Protein AF-A0A835Y771-F1 (afdb_monomer_lite)

Secondary structure (DSSP, 8-state):
-PPP-TTHHHHHHHHHHHHHHHHHHHHHHHHHHHHHHHHHHHHHHTTSSS-HHHHHHH-TTS-HHHHHHHHHHHHHHHHHHIIIIIIIIIIS--S-HHHH-TTHHHHHHHHHHHHHHHHHHHHHHHHTHHHHHHHHHHHHHHHHHHTTSTTTSTTS-----PPPPPPHHHHHHHHHHHHHHTSSSSSS--------

Structure (mmCIF, N/CA/C/O backbone):
data_AF-A0A835Y771-F1
#
_entry.id   AF-A0A835Y771-F1
#
loop_
_atom_site.group_PDB
_atom_site.id
_atom_site.type_symbol
_atom_site.label_atom_id
_atom_site.label_alt_id
_atom_site.label_comp_id
_atom_site.label_asym_id
_atom_site.label_entity_id
_atom_site.label_seq_id
_atom_site.pdbx_PDB_ins_code
_atom_site.Cartn_x
_atom_site.Cartn_y
_atom_site.Cartn_z
_atom_site.occupancy
_atom_site.B_iso_or_equiv
_atom_site.auth_seq_id
_atom_site.auth_comp_id
_atom_site.auth_asym_id
_atom_site.auth_atom_id
_atom_site.pdbx_PDB_model_num
ATOM 1 N N . MET A 1 1 ? 31.777 -42.497 -33.469 1.00 59.44 1 MET A N 1
ATOM 2 C CA . MET A 1 1 ? 31.012 -42.255 -32.228 1.00 59.44 1 MET A CA 1
ATOM 3 C C . MET A 1 1 ? 30.450 -40.846 -32.326 1.00 59.44 1 MET A C 1
ATOM 5 O O . MET A 1 1 ? 31.199 -39.896 -32.156 1.00 59.44 1 MET A O 1
ATOM 9 N N . ALA A 1 2 ? 29.207 -40.704 -32.790 1.00 55.25 2 ALA A N 1
ATOM 10 C CA . ALA A 1 2 ? 28.609 -39.390 -33.031 1.00 55.25 2 ALA A CA 1
ATOM 11 C C . ALA A 1 2 ? 28.116 -38.788 -31.699 1.00 55.25 2 ALA A C 1
ATOM 13 O O . ALA A 1 2 ? 27.540 -39.527 -30.899 1.00 55.25 2 ALA A O 1
ATOM 14 N N . PRO A 1 3 ? 28.359 -37.494 -31.426 1.00 64.25 3 PRO A N 1
ATOM 15 C CA . PRO A 1 3 ? 27.918 -36.855 -30.192 1.00 64.25 3 PRO A CA 1
ATOM 16 C C . PRO A 1 3 ? 26.394 -36.669 -30.192 1.00 64.25 3 PRO A C 1
ATOM 18 O O . PRO A 1 3 ? 25.826 -36.139 -31.144 1.00 64.25 3 PRO A O 1
ATOM 21 N N . GLU A 1 4 ? 25.738 -37.100 -29.114 1.00 62.22 4 GLU A N 1
ATOM 22 C CA . GLU A 1 4 ? 24.293 -36.940 -28.926 1.00 62.22 4 GLU A CA 1
ATOM 23 C C . GLU A 1 4 ? 23.849 -35.461 -28.886 1.00 62.22 4 GLU A C 1
ATOM 25 O O . GLU A 1 4 ? 24.539 -34.610 -28.305 1.00 62.22 4 GLU A O 1
ATOM 30 N N . PRO A 1 5 ? 22.664 -35.136 -29.439 1.00 59.22 5 PRO A N 1
ATOM 31 C CA . PRO A 1 5 ? 22.146 -33.774 -29.484 1.00 59.22 5 PRO A CA 1
ATOM 32 C C . PRO A 1 5 ? 21.626 -33.324 -28.105 1.00 59.22 5 PRO A C 1
ATOM 34 O O . PRO A 1 5 ? 20.540 -33.685 -27.671 1.00 59.22 5 PRO A O 1
ATOM 37 N N . ARG A 1 6 ? 22.373 -32.453 -27.412 1.00 62.12 6 ARG A N 1
ATOM 38 C CA . ARG A 1 6 ? 22.031 -31.902 -26.074 1.00 62.12 6 ARG A CA 1
ATOM 39 C C . ARG A 1 6 ? 20.938 -30.810 -26.072 1.00 62.12 6 ARG A C 1
ATOM 41 O O . ARG A 1 6 ? 20.891 -29.985 -25.152 1.00 62.12 6 ARG A O 1
ATOM 48 N N . VAL A 1 7 ? 20.093 -30.746 -27.101 1.00 61.94 7 VAL A N 1
ATOM 49 C CA . VAL A 1 7 ? 19.209 -29.589 -27.357 1.00 61.94 7 VAL A CA 1
ATOM 50 C C . VAL A 1 7 ? 17.964 -29.579 -26.450 1.00 61.94 7 VAL A C 1
ATOM 52 O O . VAL A 1 7 ? 17.591 -28.508 -25.966 1.00 61.94 7 VAL A O 1
ATOM 55 N N . ASP A 1 8 ? 17.417 -30.739 -26.071 1.00 65.12 8 ASP A N 1
ATOM 56 C CA . ASP A 1 8 ? 16.160 -30.827 -25.298 1.00 65.12 8 ASP A CA 1
ATOM 57 C C . ASP A 1 8 ? 16.233 -30.217 -23.886 1.00 65.12 8 ASP A C 1
ATOM 59 O O . ASP A 1 8 ? 15.308 -29.554 -23.407 1.00 65.12 8 ASP A O 1
ATOM 63 N N . THR A 1 9 ? 17.378 -30.335 -23.212 1.00 74.44 9 THR A N 1
ATOM 64 C CA . THR A 1 9 ? 17.505 -29.911 -21.807 1.00 74.44 9 THR A CA 1
ATOM 65 C C . THR A 1 9 ? 17.343 -28.401 -21.575 1.00 74.44 9 THR A C 1
ATOM 67 O O . THR A 1 9 ? 17.027 -27.976 -20.459 1.00 74.44 9 THR A O 1
ATOM 70 N N . ARG A 1 10 ? 17.605 -27.549 -22.579 1.00 75.19 10 ARG A N 1
ATOM 71 C CA . ARG A 1 10 ? 17.529 -26.079 -22.426 1.00 75.19 10 ARG A CA 1
ATOM 72 C C . ARG A 1 10 ? 16.102 -25.560 -22.576 1.00 75.19 10 ARG A C 1
ATOM 74 O O . ARG A 1 10 ? 15.716 -24.639 -21.847 1.00 75.19 10 ARG A O 1
ATOM 81 N N . GLU A 1 11 ? 15.331 -26.141 -23.487 1.00 79.06 11 GLU A N 1
ATOM 82 C CA . GLU A 1 11 ? 13.942 -25.751 -23.730 1.00 79.06 11 GLU A CA 1
ATOM 83 C C . GLU A 1 11 ? 13.038 -26.194 -22.588 1.00 79.06 11 GLU A C 1
ATOM 85 O O . GLU A 1 11 ? 12.288 -25.377 -22.050 1.00 79.06 11 GLU A O 1
ATOM 90 N N . GLU A 1 12 ? 13.222 -27.422 -22.101 1.00 79.62 12 GLU A N 1
ATOM 91 C CA . GLU A 1 12 ? 12.472 -27.948 -20.963 1.00 79.62 12 GLU A CA 1
ATOM 92 C C . GLU A 1 12 ? 12.728 -27.118 -19.689 1.00 79.62 12 GLU A C 1
ATOM 94 O O . GLU A 1 12 ? 11.802 -26.751 -18.959 1.00 79.62 12 GLU A O 1
ATOM 99 N N . ARG A 1 13 ? 13.984 -26.700 -19.449 1.00 78.12 13 ARG A N 1
ATOM 100 C CA . ARG A 1 13 ? 14.333 -25.772 -18.356 1.00 78.12 13 ARG A CA 1
ATOM 101 C C . ARG A 1 13 ? 13.704 -24.393 -18.547 1.00 78.12 13 ARG A C 1
ATOM 103 O O . ARG A 1 13 ? 13.249 -23.795 -17.572 1.00 78.12 13 ARG A O 1
ATOM 110 N N . ARG A 1 14 ? 13.656 -23.861 -19.774 1.00 78.00 14 ARG A N 1
ATOM 111 C CA . ARG A 1 14 ? 12.970 -22.590 -20.069 1.00 78.00 14 ARG A CA 1
ATOM 112 C C . ARG A 1 14 ? 11.467 -22.701 -19.825 1.00 78.00 14 ARG A C 1
ATOM 114 O O . ARG A 1 14 ? 10.898 -21.784 -19.238 1.00 78.00 14 ARG A O 1
ATOM 121 N N . GLN A 1 15 ? 10.839 -23.803 -20.221 1.00 82.00 15 GLN A N 1
ATOM 122 C CA . GLN A 1 15 ? 9.412 -24.036 -20.030 1.00 82.00 15 GLN A CA 1
ATOM 123 C C . GLN A 1 15 ? 9.067 -24.202 -18.546 1.00 82.00 15 GLN A C 1
ATOM 125 O O . GLN A 1 15 ? 8.170 -23.515 -18.060 1.00 82.00 15 GLN A O 1
ATOM 130 N N . LYS A 1 16 ? 9.852 -24.981 -17.787 1.00 78.94 16 LYS A N 1
ATOM 131 C CA . LYS A 1 16 ? 9.722 -25.095 -16.322 1.00 78.94 16 LYS A CA 1
ATOM 132 C C . LYS A 1 16 ? 9.905 -23.747 -15.621 1.00 78.94 16 LYS A C 1
ATOM 134 O O . LYS A 1 16 ? 9.117 -23.406 -14.745 1.00 78.94 16 LYS A O 1
ATOM 139 N N . ARG A 1 17 ? 10.877 -22.925 -16.041 1.00 77.00 17 ARG A N 1
ATOM 140 C CA . ARG A 1 17 ? 11.070 -21.564 -15.500 1.00 77.00 17 ARG A CA 1
ATOM 141 C C . ARG A 1 17 ? 9.906 -20.630 -15.827 1.00 77.00 17 ARG A C 1
ATOM 143 O O . ARG A 1 17 ? 9.502 -19.862 -14.962 1.00 77.00 17 ARG A O 1
ATOM 150 N N . LYS A 1 18 ? 9.352 -20.696 -17.042 1.00 79.44 18 LYS A N 1
ATOM 151 C CA . LYS A 1 18 ? 8.163 -19.919 -17.432 1.00 79.44 18 LYS A CA 1
ATOM 152 C C . LYS A 1 18 ? 6.927 -20.354 -16.643 1.00 79.44 18 LYS A C 1
ATOM 154 O O . LYS A 1 18 ? 6.200 -19.492 -16.163 1.00 79.44 18 LYS A O 1
ATOM 159 N N . ALA A 1 19 ? 6.717 -21.658 -16.462 1.00 79.31 19 ALA A N 1
ATOM 160 C CA . ALA A 1 19 ? 5.621 -22.199 -15.661 1.00 79.31 19 ALA A CA 1
ATOM 161 C C . ALA A 1 19 ? 5.751 -21.806 -14.180 1.00 79.31 19 ALA A C 1
ATOM 163 O O . ALA A 1 19 ? 4.787 -21.322 -13.592 1.00 79.31 19 ALA A O 1
ATOM 164 N N . ALA A 1 20 ? 6.955 -21.905 -13.607 1.00 77.12 20 ALA A N 1
ATOM 165 C CA . ALA A 1 20 ? 7.239 -21.451 -12.248 1.00 77.12 20 ALA A CA 1
ATOM 166 C C . ALA A 1 20 ? 7.026 -19.935 -12.092 1.00 77.12 20 ALA A C 1
ATOM 168 O O . ALA A 1 20 ? 6.388 -19.502 -11.138 1.00 77.12 20 ALA A O 1
ATOM 169 N N . ALA A 1 21 ? 7.485 -19.127 -13.054 1.00 77.12 21 ALA A N 1
ATOM 170 C CA . ALA A 1 21 ? 7.273 -17.678 -13.052 1.00 77.12 21 ALA A CA 1
ATOM 171 C C . ALA A 1 21 ? 5.793 -17.293 -13.232 1.00 77.12 21 ALA A C 1
ATOM 173 O O . ALA A 1 21 ? 5.328 -16.309 -12.662 1.00 77.12 21 ALA A O 1
ATOM 174 N N . ALA A 1 22 ? 5.032 -18.055 -14.019 1.00 77.62 22 ALA A N 1
ATOM 175 C CA . ALA A 1 22 ? 3.595 -17.849 -14.164 1.00 77.62 22 ALA A CA 1
ATOM 176 C C . ALA A 1 22 ? 2.844 -18.218 -12.877 1.00 77.62 22 ALA A C 1
ATOM 178 O O . ALA A 1 22 ? 1.919 -17.509 -12.486 1.00 77.62 22 ALA A O 1
ATOM 179 N N . TRP A 1 23 ? 3.256 -19.295 -12.203 1.00 75.62 23 TRP A N 1
ATOM 180 C CA . TRP A 1 23 ? 2.687 -19.712 -10.923 1.00 75.62 23 TRP A CA 1
ATOM 181 C C . TRP A 1 23 ? 2.931 -18.675 -9.824 1.00 75.62 23 TRP A C 1
ATOM 183 O O . TRP A 1 23 ? 1.989 -18.277 -9.140 1.00 75.62 23 TRP A O 1
ATOM 193 N N . THR A 1 24 ? 4.161 -18.170 -9.693 1.00 79.62 24 THR A N 1
ATOM 194 C CA . THR A 1 24 ? 4.478 -17.126 -8.707 1.00 79.62 24 THR A CA 1
ATOM 195 C C . THR A 1 24 ? 3.712 -15.835 -8.974 1.00 79.62 24 THR A C 1
ATOM 197 O O . THR A 1 24 ? 3.200 -15.237 -8.031 1.00 79.62 24 THR A O 1
ATOM 200 N N . ARG A 1 25 ? 3.548 -15.442 -10.247 1.00 74.69 25 ARG A N 1
ATOM 201 C CA . ARG A 1 25 ? 2.709 -14.294 -10.629 1.00 74.69 25 ARG A CA 1
ATOM 202 C C . ARG A 1 25 ? 1.258 -14.478 -10.198 1.00 74.69 25 ARG A C 1
ATOM 204 O O . ARG A 1 25 ? 0.722 -13.601 -9.535 1.00 74.69 25 ARG A O 1
ATOM 211 N N . ARG A 1 26 ? 0.636 -15.620 -10.519 1.00 77.38 26 ARG A N 1
ATOM 212 C CA . ARG A 1 26 ? -0.758 -15.891 -10.122 1.00 77.38 26 ARG A CA 1
ATOM 213 C C . ARG A 1 26 ? -0.924 -15.893 -8.609 1.00 77.38 26 ARG A C 1
ATOM 215 O O . ARG A 1 26 ? -1.874 -15.298 -8.116 1.00 77.38 26 ARG A O 1
ATOM 222 N N . LYS A 1 27 ? 0.004 -16.522 -7.881 1.00 82.88 27 LYS A N 1
ATOM 223 C CA . LYS A 1 27 ? -0.015 -16.532 -6.415 1.00 82.88 27 LYS A CA 1
ATOM 224 C C . LYS A 1 27 ? 0.032 -15.109 -5.854 1.00 82.88 27 LYS A C 1
ATOM 226 O O . LYS A 1 27 ? -0.811 -14.775 -5.035 1.00 82.88 27 LYS A O 1
ATOM 231 N N . ALA A 1 28 ? 0.939 -14.265 -6.348 1.00 76.31 28 ALA A N 1
ATOM 232 C CA . ALA A 1 28 ? 1.041 -12.872 -5.916 1.00 76.31 28 ALA A CA 1
ATOM 233 C C . ALA A 1 28 ? -0.232 -12.061 -6.234 1.00 76.31 28 ALA A C 1
ATOM 235 O O . ALA A 1 28 ? -0.694 -11.272 -5.412 1.00 76.31 28 ALA A O 1
ATOM 236 N N . THR A 1 29 ? -0.848 -12.277 -7.401 1.00 78.19 29 THR A N 1
ATOM 237 C CA . THR A 1 29 ? -2.118 -11.624 -7.753 1.00 78.19 29 THR A CA 1
ATOM 238 C C . THR A 1 29 ? -3.259 -12.071 -6.838 1.00 78.19 29 THR A C 1
ATOM 240 O O . THR A 1 29 ? -4.007 -11.233 -6.351 1.00 78.19 29 THR A O 1
ATOM 243 N N . LEU A 1 30 ? -3.383 -13.370 -6.555 1.00 83.44 30 LEU A N 1
ATOM 244 C CA . LEU A 1 30 ? -4.415 -13.887 -5.650 1.00 83.44 30 LEU A CA 1
ATOM 245 C C . LEU A 1 30 ? -4.213 -13.407 -4.212 1.00 83.44 30 LEU A C 1
ATOM 247 O O . LEU A 1 30 ? -5.173 -13.021 -3.557 1.00 83.44 30 LEU A O 1
ATOM 251 N N . GLU A 1 31 ? -2.970 -13.398 -3.740 1.00 85.38 31 GLU A N 1
ATOM 252 C CA . GLU A 1 31 ? -2.623 -12.905 -2.410 1.00 85.38 31 GLU A CA 1
ATOM 253 C C . GLU A 1 31 ? -2.944 -11.413 -2.274 1.00 85.38 31 GLU A C 1
ATOM 255 O O . GLU A 1 31 ? -3.610 -11.009 -1.325 1.00 85.38 31 GLU A O 1
ATOM 260 N N . SER A 1 32 ? -2.572 -10.597 -3.265 1.00 82.69 32 SER A N 1
ATOM 261 C CA . SER A 1 32 ? -2.916 -9.169 -3.256 1.00 82.69 32 SER A CA 1
ATOM 262 C C . SER A 1 32 ? -4.424 -8.908 -3.348 1.00 82.69 32 SER A C 1
ATOM 264 O O . SER A 1 32 ? -4.915 -8.020 -2.655 1.00 82.69 32 SER A O 1
ATOM 266 N N . LEU A 1 33 ? -5.177 -9.693 -4.134 1.00 84.25 33 LEU A N 1
ATOM 267 C CA . LEU A 1 33 ? -6.647 -9.627 -4.163 1.00 84.25 33 LEU A CA 1
ATOM 268 C C . LEU A 1 33 ? -7.254 -9.978 -2.815 1.00 84.25 33 LEU A C 1
ATOM 270 O O . LEU A 1 33 ? -8.175 -9.303 -2.369 1.00 84.25 33 LEU A O 1
ATOM 274 N N . PHE A 1 34 ? -6.741 -11.027 -2.175 1.00 86.25 34 PHE A N 1
ATOM 275 C CA . PHE A 1 34 ? -7.216 -11.462 -0.873 1.00 86.25 34 PHE A CA 1
ATOM 276 C C . PHE A 1 34 ? -7.036 -10.354 0.169 1.00 86.25 34 PHE A C 1
ATOM 278 O O . PHE A 1 34 ? -7.994 -9.998 0.852 1.00 86.25 34 PHE A O 1
ATOM 285 N N . TRP A 1 35 ? -5.850 -9.743 0.234 1.00 85.81 35 TRP A N 1
ATOM 286 C CA . TRP A 1 35 ? -5.586 -8.635 1.155 1.00 85.81 35 TRP A CA 1
ATOM 287 C C . TRP A 1 35 ? -6.398 -7.380 0.831 1.00 85.81 35 TRP A C 1
ATOM 289 O O . TRP A 1 35 ? -6.911 -6.736 1.745 1.00 85.81 35 TRP A O 1
ATOM 299 N N . ALA A 1 36 ? -6.563 -7.041 -0.449 1.00 81.56 36 ALA A N 1
ATOM 300 C CA . ALA A 1 36 ? -7.384 -5.907 -0.862 1.00 81.56 36 ALA A CA 1
ATOM 301 C C . ALA A 1 36 ? -8.868 -6.120 -0.515 1.00 81.56 36 ALA A C 1
ATOM 303 O O . ALA A 1 36 ? -9.503 -5.230 0.048 1.00 81.56 36 ALA A O 1
ATOM 304 N N . ALA A 1 37 ? -9.412 -7.312 -0.781 1.00 84.31 37 ALA A N 1
ATOM 305 C CA . ALA A 1 37 ? -10.779 -7.669 -0.415 1.00 84.31 37 ALA A CA 1
ATOM 306 C C . ALA A 1 37 ? -10.973 -7.636 1.105 1.00 84.31 37 ALA A C 1
ATOM 308 O O . ALA A 1 37 ? -11.955 -7.075 1.586 1.00 84.31 37 ALA A O 1
ATOM 309 N N . LEU A 1 38 ? -10.013 -8.168 1.867 1.00 84.94 38 LEU A N 1
ATOM 310 C CA . LEU A 1 38 ? -10.062 -8.150 3.325 1.00 84.94 38 LEU A CA 1
ATOM 311 C C . LEU A 1 38 ? -10.041 -6.717 3.874 1.00 84.94 38 LEU A C 1
ATOM 313 O O . LEU A 1 38 ? -10.805 -6.403 4.782 1.00 84.94 38 LEU A O 1
ATOM 317 N N . ALA A 1 39 ? -9.234 -5.828 3.293 1.00 83.81 39 ALA A N 1
ATOM 318 C CA . ALA A 1 39 ? -9.228 -4.415 3.659 1.00 83.81 39 ALA A CA 1
ATOM 319 C C . ALA A 1 39 ? -10.571 -3.731 3.369 1.00 83.81 39 ALA A C 1
ATOM 321 O O . ALA A 1 39 ? -11.071 -3.008 4.227 1.00 83.81 39 ALA A O 1
ATOM 322 N N . ILE A 1 40 ? -11.194 -3.996 2.215 1.00 82.44 40 ILE A N 1
ATOM 323 C CA . ILE A 1 40 ? -12.530 -3.466 1.890 1.00 82.44 40 ILE A CA 1
ATOM 324 C C . ILE A 1 40 ? -13.561 -3.960 2.908 1.00 82.44 40 ILE A C 1
ATOM 326 O O . ILE A 1 40 ? -14.333 -3.164 3.439 1.00 82.44 40 ILE A O 1
ATOM 330 N N . VAL A 1 41 ? -13.541 -5.257 3.228 1.00 83.88 41 VAL A N 1
ATOM 331 C CA . VAL A 1 41 ? -14.434 -5.843 4.233 1.00 83.88 41 VAL A CA 1
ATOM 332 C C . VAL A 1 41 ? -14.213 -5.203 5.600 1.00 83.88 41 VAL A C 1
ATOM 334 O O . VAL A 1 41 ? -15.184 -4.871 6.262 1.00 83.88 41 VAL A O 1
ATOM 337 N N . VAL A 1 42 ? -12.974 -4.959 6.025 1.00 82.62 42 VAL A N 1
ATOM 338 C CA . VAL A 1 42 ? -12.698 -4.283 7.303 1.00 82.62 42 VAL A CA 1
ATOM 339 C C . VAL A 1 42 ? -13.191 -2.833 7.303 1.00 82.62 42 VAL A C 1
ATOM 341 O O . VAL A 1 42 ? -13.733 -2.377 8.307 1.00 82.62 42 VAL A O 1
ATOM 344 N N . VAL A 1 43 ? -13.044 -2.110 6.192 1.00 79.06 43 VAL A N 1
ATOM 345 C CA . VAL A 1 43 ? -13.497 -0.715 6.083 1.00 79.06 43 VAL A CA 1
ATOM 346 C C . VAL A 1 43 ? -15.024 -0.615 6.124 1.00 79.06 43 VAL A C 1
ATOM 348 O O . VAL A 1 43 ? -15.551 0.253 6.817 1.00 79.06 43 VAL A O 1
ATOM 351 N N . VAL A 1 44 ? -15.731 -1.508 5.429 1.00 78.75 44 VAL A N 1
ATOM 352 C CA . VAL A 1 44 ? -17.204 -1.511 5.359 1.00 78.75 44 VAL A CA 1
ATOM 353 C C . VAL A 1 44 ? -17.824 -2.154 6.605 1.00 78.75 44 VAL A C 1
ATOM 355 O O . VAL A 1 44 ? -18.766 -1.649 7.197 1.00 78.75 44 VAL A O 1
ATOM 358 N N . TYR A 1 45 ? -17.273 -3.270 7.070 1.00 74.25 45 TYR A N 1
ATOM 359 C CA . TYR A 1 45 ? -17.867 -4.086 8.132 1.00 74.25 45 TYR A CA 1
ATOM 360 C C . TYR A 1 45 ? -17.288 -3.814 9.530 1.00 74.25 45 TYR A C 1
ATOM 362 O O . TYR A 1 45 ? -17.564 -4.566 10.464 1.00 74.25 45 TYR A O 1
ATOM 370 N N . GLY A 1 46 ? -16.497 -2.745 9.689 1.00 63.94 46 GLY A N 1
ATOM 371 C CA . GLY A 1 46 ? -15.585 -2.495 10.816 1.00 63.94 46 GLY A CA 1
ATOM 372 C C . GLY A 1 46 ? -16.118 -2.737 12.233 1.00 63.94 46 GLY A C 1
ATOM 373 O O . GLY A 1 46 ? -15.349 -3.160 13.094 1.00 63.94 46 GLY A O 1
ATOM 374 N N . ASN A 1 47 ? -17.411 -2.523 12.488 1.00 67.12 47 ASN A N 1
ATOM 375 C CA . ASN A 1 47 ? -18.051 -2.873 13.766 1.00 67.12 47 ASN A CA 1
ATOM 376 C C . ASN A 1 47 ? -19.441 -3.523 13.590 1.00 67.12 47 ASN A C 1
ATOM 378 O O . ASN A 1 47 ? -20.318 -3.392 14.444 1.00 67.12 47 ASN A O 1
ATOM 382 N N . GLY A 1 48 ? -19.700 -4.126 12.422 1.00 63.91 48 GLY A N 1
ATOM 383 C CA . GLY A 1 48 ? -20.969 -4.784 12.067 1.00 63.91 48 GLY A CA 1
ATOM 384 C C . GLY A 1 48 ? -22.206 -3.874 11.956 1.00 63.91 48 GLY A C 1
ATOM 385 O O . GLY A 1 48 ? -23.244 -4.328 11.488 1.00 63.91 48 GLY A O 1
ATOM 386 N N . THR A 1 49 ? -22.116 -2.604 12.368 1.00 63.34 49 THR A N 1
ATOM 387 C CA . THR A 1 49 ? -23.242 -1.648 12.433 1.00 63.34 49 THR A CA 1
ATOM 388 C C . THR A 1 49 ? -22.972 -0.316 11.735 1.00 63.34 49 THR A C 1
ATOM 390 O O . THR A 1 49 ? -23.915 0.347 11.309 1.00 63.34 49 THR A O 1
ATOM 393 N N . ARG A 1 50 ? -21.705 0.096 11.620 1.00 64.75 50 ARG A N 1
ATOM 394 C CA . ARG A 1 50 ? -21.273 1.315 10.926 1.00 64.75 50 ARG A CA 1
ATOM 395 C C . ARG A 1 50 ? -19.935 1.076 10.237 1.00 64.75 50 ARG A C 1
ATOM 397 O O . ARG A 1 50 ? -19.092 0.354 10.779 1.00 64.75 50 ARG A O 1
ATOM 404 N N . ASP A 1 51 ? -19.751 1.730 9.094 1.00 78.50 51 ASP A N 1
ATOM 405 C CA . ASP A 1 51 ? -18.482 1.744 8.371 1.00 78.50 51 ASP A CA 1
ATOM 406 C C . ASP A 1 51 ? -17.376 2.309 9.267 1.00 78.50 51 ASP A C 1
ATOM 408 O O . ASP A 1 51 ? -17.585 3.271 10.015 1.00 78.50 51 ASP A O 1
ATOM 412 N N . LEU A 1 52 ? -16.175 1.744 9.162 1.00 71.44 52 LEU A N 1
ATOM 413 C CA . LEU A 1 52 ? -14.999 2.156 9.931 1.00 71.44 52 LEU A CA 1
ATOM 414 C C . LEU A 1 52 ? -14.645 3.624 9.641 1.00 71.44 52 LEU A C 1
ATOM 416 O O . LEU A 1 52 ? -14.281 4.371 10.547 1.00 71.44 52 LEU A O 1
ATOM 420 N N . LEU A 1 53 ? -14.862 4.064 8.396 1.00 70.62 53 LEU A N 1
ATOM 421 C CA . LEU A 1 53 ? -14.704 5.458 7.981 1.00 70.62 53 LEU A CA 1
ATOM 422 C C . LEU A 1 53 ? -15.726 6.384 8.658 1.00 70.62 53 LEU A C 1
ATOM 424 O O . LEU A 1 53 ? -15.365 7.447 9.157 1.00 70.62 53 LEU A O 1
ATOM 428 N N . SER A 1 54 ? -16.998 5.973 8.711 1.00 73.81 54 SER A N 1
ATOM 429 C CA . SER A 1 54 ? -18.036 6.740 9.408 1.00 73.81 54 SER A CA 1
ATOM 430 C C . SER A 1 54 ? -17.769 6.807 10.905 1.00 73.81 54 SER A C 1
ATOM 432 O O . SER A 1 54 ? -17.947 7.866 11.495 1.00 73.81 54 SER A O 1
ATOM 434 N N . LEU A 1 55 ? -17.305 5.717 11.518 1.00 73.88 55 LEU A N 1
ATOM 435 C CA . LEU A 1 55 ? -16.904 5.694 12.926 1.00 73.88 55 LEU A CA 1
ATOM 436 C C . LEU A 1 55 ? -15.745 6.657 13.205 1.00 73.88 55 LEU A C 1
ATOM 438 O O . LEU A 1 55 ? -15.794 7.398 14.178 1.00 73.88 55 LEU A O 1
ATOM 442 N N . MET A 1 56 ? -14.740 6.711 12.332 1.00 71.56 56 MET A N 1
ATOM 443 C CA . MET A 1 56 ? -13.607 7.625 12.507 1.00 71.56 56 MET A CA 1
ATOM 444 C C . MET A 1 56 ? -13.975 9.106 12.369 1.00 71.56 56 MET A C 1
ATOM 446 O O . MET A 1 56 ? -13.317 9.946 12.978 1.00 71.56 56 MET A O 1
ATOM 450 N N . ILE A 1 57 ? -14.990 9.439 11.565 1.00 72.88 57 ILE A N 1
ATOM 451 C CA . ILE A 1 57 ? -15.358 10.835 11.279 1.00 72.88 57 ILE A CA 1
ATOM 452 C C . ILE A 1 57 ? -16.450 11.347 12.229 1.00 72.88 57 ILE A C 1
ATOM 454 O O . ILE A 1 57 ? -16.392 12.502 12.650 1.00 72.88 57 ILE A O 1
ATOM 458 N N . LEU A 1 58 ? -17.451 10.521 12.553 1.00 74.69 58 LEU A N 1
ATOM 459 C CA . LEU A 1 58 ? -18.621 10.946 13.333 1.00 74.69 58 LEU A CA 1
ATOM 460 C C . LEU A 1 58 ? -18.507 10.683 14.838 1.00 74.69 58 LEU A C 1
ATOM 462 O O . LEU A 1 58 ? -19.254 11.302 15.593 1.00 74.69 58 LEU A O 1
ATOM 466 N N . ASP A 1 59 ? -17.658 9.758 15.289 1.00 76.75 59 ASP A N 1
ATOM 467 C CA . ASP A 1 59 ? -17.635 9.364 16.701 1.00 76.75 59 ASP A CA 1
ATOM 468 C C . ASP A 1 59 ? -16.761 10.311 17.540 1.00 76.75 59 ASP A C 1
ATOM 470 O O . ASP A 1 59 ? -15.565 10.475 17.299 1.00 76.75 59 ASP A O 1
ATOM 474 N N . ASP A 1 60 ? -17.358 10.930 18.562 1.00 73.62 60 ASP A N 1
ATOM 475 C CA . ASP A 1 60 ? -16.668 11.845 19.482 1.00 73.62 60 ASP A CA 1
ATOM 476 C C . ASP A 1 60 ? -15.672 11.127 20.404 1.00 73.62 60 ASP A C 1
ATOM 478 O O . ASP A 1 60 ? -14.820 11.769 21.019 1.00 73.62 60 ASP A O 1
ATOM 482 N N . ARG A 1 61 ? -15.745 9.792 20.500 1.00 76.50 61 ARG A N 1
ATOM 483 C CA . ARG A 1 61 ? -14.787 8.994 21.281 1.00 76.50 61 ARG A CA 1
ATOM 484 C C . ARG A 1 61 ? -13.427 8.850 20.601 1.00 76.50 61 ARG A C 1
ATOM 486 O O . ARG A 1 61 ? -12.457 8.470 21.258 1.00 76.50 61 ARG A O 1
ATOM 493 N N . VAL A 1 62 ? -13.350 9.130 19.303 1.00 78.75 62 VAL A N 1
ATOM 494 C CA . VAL A 1 62 ? -12.115 9.045 18.526 1.00 78.75 62 VAL A CA 1
ATOM 495 C C . VAL A 1 62 ? -11.343 10.351 18.666 1.00 78.75 62 VAL A C 1
ATOM 497 O O . VAL A 1 62 ? -11.891 11.447 18.544 1.00 78.75 62 VAL A O 1
ATOM 500 N N . ASN A 1 63 ? -10.030 10.255 18.887 1.00 79.62 63 ASN A N 1
ATOM 501 C CA . ASN A 1 63 ? -9.196 11.448 18.932 1.00 79.62 63 ASN A CA 1
ATOM 502 C C . ASN A 1 63 ? -9.054 12.038 17.517 1.00 79.62 63 ASN A C 1
ATOM 504 O O . ASN A 1 63 ? -8.258 11.571 16.691 1.00 79.62 63 ASN A O 1
ATOM 508 N N . LYS A 1 64 ? -9.852 13.075 17.239 1.00 81.06 64 LYS A N 1
ATOM 509 C CA . LYS A 1 64 ? -9.926 13.754 15.936 1.00 81.06 64 LYS A CA 1
ATOM 510 C C . LYS A 1 64 ? -8.563 14.265 15.479 1.00 81.06 64 LYS A C 1
ATOM 512 O O . LYS A 1 64 ? -8.261 14.196 14.293 1.00 81.06 64 LYS A O 1
ATOM 517 N N . LEU A 1 65 ? -7.713 14.710 16.407 1.00 81.50 65 LEU A N 1
ATOM 518 C CA . LEU A 1 65 ? -6.402 15.274 16.084 1.00 81.50 65 LEU A CA 1
ATOM 519 C C . LEU A 1 65 ? -5.486 14.235 15.415 1.00 81.50 65 LEU A C 1
ATOM 521 O O . LEU A 1 65 ? -4.946 14.483 14.339 1.00 81.50 65 LEU A O 1
ATOM 525 N N . PHE A 1 66 ? -5.377 13.040 16.007 1.00 81.44 66 PHE A N 1
ATOM 526 C CA . PHE A 1 66 ? -4.593 11.936 15.439 1.00 81.44 66 PHE A CA 1
ATOM 527 C C . PHE A 1 66 ? -5.232 11.365 14.171 1.00 81.44 66 PHE A C 1
ATOM 529 O O . PHE A 1 66 ? -4.519 10.968 13.251 1.00 81.44 66 PHE A O 1
ATOM 536 N N . THR A 1 67 ? -6.564 11.383 14.088 1.00 79.38 67 THR A N 1
ATOM 537 C CA . THR A 1 67 ? -7.298 10.965 12.885 1.00 79.38 67 THR A CA 1
ATOM 538 C C . THR A 1 67 ? -6.995 11.877 11.700 1.00 79.38 67 THR A C 1
ATOM 540 O O . THR A 1 67 ? -6.634 11.388 10.632 1.00 79.38 67 THR A O 1
ATOM 543 N N . PHE A 1 68 ? -7.064 13.200 11.887 1.00 83.19 68 PHE A N 1
ATOM 544 C CA . PHE A 1 68 ? -6.698 14.166 10.852 1.00 83.19 68 PHE A CA 1
ATOM 545 C C . PHE A 1 68 ? -5.223 14.060 10.475 1.00 83.19 68 PHE A C 1
ATOM 547 O O . PHE A 1 68 ? -4.903 14.082 9.291 1.00 83.19 68 PHE A O 1
ATOM 554 N N . PHE A 1 69 ? -4.329 13.881 11.449 1.00 84.56 69 PHE A N 1
ATOM 555 C CA . PHE A 1 69 ? -2.903 13.711 11.174 1.00 84.56 69 PHE A CA 1
ATOM 556 C C . PHE A 1 69 ? -2.619 12.450 10.339 1.00 84.56 69 PHE A C 1
ATOM 558 O O . PHE A 1 69 ? -1.866 12.499 9.363 1.00 84.56 69 PHE A O 1
ATOM 565 N N . GLY A 1 70 ? -3.279 11.333 10.663 1.00 82.31 70 GLY A N 1
ATOM 566 C CA . GLY A 1 70 ? -3.235 10.104 9.870 1.00 82.31 70 GLY A CA 1
ATOM 567 C C . GLY A 1 70 ? -3.748 10.314 8.443 1.00 82.31 70 GLY A C 1
ATOM 568 O O . GLY A 1 70 ? -3.080 9.901 7.492 1.00 82.31 70 GLY A O 1
ATOM 569 N N . LEU A 1 71 ? -4.879 11.015 8.292 1.00 83.88 71 LEU A N 1
ATOM 570 C CA . LEU A 1 71 ? -5.507 11.311 7.001 1.00 83.88 71 LEU A CA 1
ATOM 571 C C . LEU A 1 71 ? -4.637 12.224 6.125 1.00 83.88 71 LEU A C 1
ATOM 573 O O . LEU A 1 71 ? -4.475 11.961 4.937 1.00 83.88 71 LEU A O 1
ATOM 577 N N . ILE A 1 72 ? -4.036 13.262 6.714 1.00 86.44 72 ILE A N 1
ATOM 578 C CA . ILE A 1 72 ? -3.114 14.179 6.029 1.00 86.44 72 ILE A CA 1
ATOM 579 C C . ILE A 1 72 ? -1.881 13.415 5.540 1.00 86.44 72 ILE A C 1
ATOM 581 O O . ILE A 1 72 ? -1.509 13.548 4.377 1.00 86.44 72 ILE A O 1
ATOM 585 N N . ASN A 1 73 ? -1.281 12.563 6.379 1.00 84.69 73 ASN A N 1
ATOM 586 C CA . ASN A 1 73 ? -0.143 11.730 5.972 1.00 84.69 73 ASN A CA 1
ATOM 587 C C . ASN A 1 73 ? -0.509 10.725 4.872 1.00 84.69 73 ASN A C 1
ATOM 589 O O . ASN A 1 73 ? 0.307 10.446 3.991 1.00 84.69 73 ASN A O 1
ATOM 593 N N . MET A 1 74 ? -1.728 10.183 4.904 1.00 79.06 74 MET A N 1
ATOM 594 C CA . MET A 1 74 ? -2.227 9.264 3.882 1.00 79.06 74 MET A CA 1
ATOM 595 C C . MET A 1 74 ? -2.468 9.989 2.551 1.00 79.06 74 MET A C 1
ATOM 597 O O . MET A 1 74 ? -2.075 9.486 1.499 1.00 79.06 74 MET A O 1
ATOM 601 N N . LEU A 1 75 ? -3.032 11.200 2.593 1.00 86.38 75 LEU A N 1
ATOM 602 C CA . LEU A 1 75 ? -3.200 12.062 1.424 1.00 86.38 75 LEU A CA 1
ATOM 603 C C . LEU A 1 75 ? -1.845 12.478 0.837 1.00 86.38 75 LEU A C 1
ATOM 605 O O . LEU A 1 75 ? -1.653 12.396 -0.373 1.00 86.38 75 LEU A O 1
ATOM 609 N N . PHE A 1 76 ? -0.892 12.867 1.688 1.00 85.94 76 PHE A N 1
ATOM 610 C CA . PHE A 1 76 ? 0.467 13.213 1.277 1.00 85.94 76 PHE A CA 1
ATOM 611 C C . PHE A 1 76 ? 1.173 12.029 0.608 1.00 85.94 76 PHE A C 1
ATOM 613 O O . PHE A 1 76 ? 1.765 12.192 -0.456 1.00 85.94 76 PHE A O 1
ATOM 620 N N . ASN A 1 77 ? 1.038 10.820 1.168 1.00 84.50 77 ASN A N 1
ATOM 621 C CA . ASN A 1 77 ? 1.508 9.600 0.515 1.00 84.50 77 ASN A CA 1
ATOM 622 C C . ASN A 1 77 ? 0.843 9.405 -0.845 1.00 84.50 77 ASN A C 1
ATOM 624 O O . ASN A 1 77 ? 1.543 9.205 -1.830 1.00 84.50 77 ASN A O 1
ATOM 628 N N . GLY A 1 78 ? -0.486 9.505 -0.931 1.00 80.94 78 GLY A N 1
ATOM 629 C CA . GLY A 1 78 ? -1.216 9.371 -2.194 1.00 80.94 78 GLY A CA 1
ATOM 630 C C . GLY A 1 78 ? -0.740 10.352 -3.271 1.00 80.94 78 GLY A C 1
ATOM 631 O O . GLY A 1 78 ? -0.537 9.955 -4.418 1.00 80.94 78 GLY A O 1
ATOM 632 N N . LEU A 1 79 ? -0.489 11.610 -2.900 1.00 84.62 79 LEU A N 1
ATOM 633 C CA . LEU A 1 79 ? 0.078 12.626 -3.792 1.00 84.62 79 LEU A CA 1
ATOM 634 C C . LEU A 1 79 ? 1.507 12.286 -4.220 1.00 84.62 79 LEU A C 1
ATOM 636 O O . LEU A 1 79 ? 1.845 12.449 -5.389 1.00 84.62 79 LEU A O 1
ATOM 640 N N . LEU A 1 80 ? 2.331 11.773 -3.307 1.00 81.69 80 LEU A N 1
ATOM 641 C CA . LEU A 1 80 ? 3.698 11.347 -3.602 1.00 81.69 80 LEU A CA 1
ATOM 642 C C . LEU A 1 80 ? 3.715 10.129 -4.542 1.00 81.69 80 LEU A C 1
ATOM 644 O O . LEU A 1 80 ? 4.482 10.102 -5.501 1.00 81.69 80 LEU A O 1
ATOM 648 N N . PHE A 1 81 ? 2.800 9.174 -4.352 1.00 75.31 81 PHE A N 1
ATOM 649 C CA . PHE A 1 81 ? 2.559 8.079 -5.294 1.00 75.31 81 PHE A CA 1
ATOM 650 C C . PHE A 1 81 ? 2.130 8.607 -6.668 1.00 75.31 81 PHE A C 1
ATOM 652 O O . PHE A 1 81 ? 2.682 8.195 -7.688 1.00 75.31 81 PHE A O 1
ATOM 659 N N . LEU A 1 82 ? 1.181 9.543 -6.719 1.00 80.50 82 LEU A N 1
ATOM 660 C CA . LEU A 1 82 ? 0.727 10.136 -7.977 1.00 80.50 82 LEU A CA 1
ATOM 661 C C . LEU A 1 82 ? 1.852 10.900 -8.691 1.00 80.50 82 LEU A C 1
ATOM 663 O O . LEU A 1 82 ? 1.963 10.833 -9.912 1.00 80.50 82 LEU A O 1
ATOM 667 N N . TYR A 1 83 ? 2.713 11.580 -7.940 1.00 79.06 83 TYR A N 1
ATOM 668 C CA . TYR A 1 83 ? 3.877 12.275 -8.474 1.00 79.06 83 TYR A CA 1
ATOM 669 C C . TYR A 1 83 ? 4.901 11.291 -9.063 1.00 79.06 83 TYR A C 1
ATOM 671 O O . TYR A 1 83 ? 5.249 11.382 -10.239 1.00 79.06 83 TYR A O 1
ATOM 679 N N . VAL A 1 84 ? 5.327 10.279 -8.305 1.00 73.19 84 VAL A N 1
ATOM 680 C CA . VAL A 1 84 ? 6.342 9.320 -8.774 1.00 73.19 84 VAL A CA 1
ATOM 681 C C . VAL A 1 84 ? 5.823 8.460 -9.935 1.00 73.19 84 VAL A C 1
ATOM 683 O O . VAL A 1 84 ? 6.521 8.250 -10.927 1.00 73.19 84 VAL A O 1
ATOM 686 N N . TYR A 1 85 ? 4.591 7.958 -9.851 1.00 68.38 85 TYR A N 1
ATOM 687 C CA . TYR A 1 85 ? 4.069 7.014 -10.845 1.00 68.38 85 TYR A CA 1
ATOM 688 C C . TYR A 1 85 ? 3.308 7.692 -11.976 1.00 68.38 85 TYR A C 1
ATOM 690 O O . TYR A 1 85 ? 3.515 7.358 -13.143 1.00 68.38 85 TYR A O 1
ATOM 698 N N . GLY A 1 86 ? 2.459 8.663 -11.648 1.00 69.38 86 GLY A N 1
ATOM 699 C CA . GLY A 1 86 ? 1.719 9.439 -12.634 1.00 69.38 86 GLY A CA 1
ATOM 700 C C . GLY A 1 86 ? 2.639 10.398 -13.378 1.00 69.38 86 GLY A C 1
ATOM 701 O O . GLY A 1 86 ? 2.751 10.315 -14.593 1.00 69.38 86 GLY A O 1
ATOM 702 N N . TRP A 1 87 ? 3.351 11.280 -12.680 1.00 67.75 87 TRP A N 1
ATOM 703 C CA . TRP A 1 87 ? 4.172 12.287 -13.357 1.00 67.75 87 TRP A CA 1
ATOM 704 C C . TRP A 1 87 ? 5.473 11.699 -13.924 1.00 67.75 87 TRP A C 1
ATOM 706 O O . TRP A 1 87 ? 5.699 11.733 -15.135 1.00 67.75 87 TRP A O 1
ATOM 716 N N . LEU A 1 88 ? 6.314 11.090 -13.086 1.00 66.31 88 LEU A N 1
ATOM 717 C CA . LEU A 1 88 ? 7.617 10.568 -13.527 1.00 66.31 88 LEU A CA 1
ATOM 718 C C . LEU A 1 88 ? 7.489 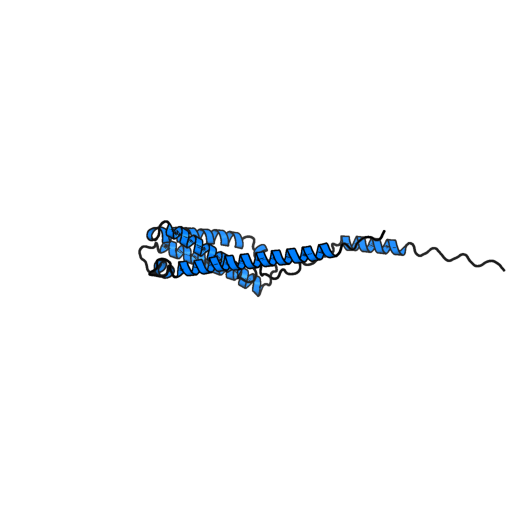9.368 -14.483 1.00 66.31 88 LEU A C 1
ATOM 720 O O . LEU A 1 88 ? 8.213 9.281 -15.481 1.00 66.31 88 LEU A O 1
ATOM 724 N N . GLY A 1 89 ? 6.561 8.453 -14.191 1.00 64.06 89 GLY A N 1
ATOM 725 C CA . GLY A 1 89 ? 6.321 7.256 -14.998 1.00 64.06 89 GLY A CA 1
ATOM 726 C C . GLY A 1 89 ? 5.632 7.541 -16.336 1.00 64.06 89 GLY A C 1
ATOM 727 O O . GLY A 1 89 ? 6.089 7.054 -17.374 1.00 64.06 89 GLY A O 1
ATOM 728 N N . TYR A 1 90 ? 4.555 8.336 -16.339 1.00 64.00 90 TYR A N 1
ATOM 729 C CA . TYR A 1 90 ? 3.744 8.567 -17.543 1.00 64.00 90 TYR A CA 1
ATOM 730 C C . TYR A 1 90 ? 4.250 9.739 -18.395 1.00 64.00 90 TYR A C 1
ATOM 732 O O . TYR A 1 90 ? 4.352 9.606 -19.616 1.00 64.00 90 TYR A O 1
ATOM 740 N N . VAL A 1 91 ? 4.594 10.871 -17.768 1.00 59.94 91 VAL A N 1
ATOM 741 C CA . VAL A 1 91 ? 4.959 12.111 -18.479 1.00 59.94 91 VAL A CA 1
ATOM 742 C C . VAL A 1 91 ? 6.435 12.102 -18.872 1.00 59.94 91 VAL A C 1
ATOM 744 O O . VAL A 1 91 ? 6.758 12.313 -20.040 1.00 59.94 91 VAL A O 1
ATOM 747 N N . CYS A 1 92 ? 7.336 11.780 -17.938 1.00 59.75 92 CYS A N 1
ATOM 748 C CA . CYS A 1 92 ? 8.778 11.784 -18.213 1.00 59.75 92 CYS A CA 1
ATOM 749 C C . CYS A 1 92 ? 9.314 10.478 -18.831 1.00 59.75 92 CYS A C 1
ATOM 751 O O . CYS A 1 92 ? 10.471 10.446 -19.249 1.00 59.75 92 CYS A O 1
ATOM 753 N N . LYS A 1 93 ? 8.509 9.400 -18.914 1.00 62.41 93 LYS A N 1
ATOM 754 C CA . LYS A 1 93 ? 8.897 8.081 -19.474 1.00 62.41 93 LYS A CA 1
ATOM 755 C C . LYS A 1 93 ? 10.245 7.554 -18.946 1.00 62.41 93 LYS A C 1
ATOM 757 O O . LYS A 1 93 ? 10.958 6.833 -19.656 1.00 62.41 93 LYS A O 1
ATOM 762 N N . VAL A 1 94 ? 10.605 7.902 -17.709 1.00 57.84 94 VAL A N 1
ATOM 763 C CA . VAL A 1 94 ? 11.862 7.471 -17.086 1.00 57.84 94 VAL A CA 1
ATOM 764 C C . VAL A 1 94 ? 11.815 5.953 -16.912 1.00 57.84 94 VAL A C 1
ATOM 766 O O . VAL A 1 94 ? 10.811 5.402 -16.474 1.00 57.84 94 VAL A O 1
ATOM 769 N N . ALA A 1 95 ? 12.883 5.258 -17.313 1.00 53.12 95 ALA A N 1
ATOM 770 C CA . ALA A 1 95 ? 12.912 3.793 -17.349 1.00 53.12 95 ALA A CA 1
ATOM 771 C C . ALA A 1 95 ? 12.923 3.136 -15.954 1.00 53.12 95 ALA A C 1
ATOM 773 O O . ALA A 1 95 ? 12.534 1.979 -15.852 1.00 53.12 95 ALA A O 1
ATOM 774 N N . ASP A 1 96 ? 13.339 3.875 -14.920 1.00 52.88 96 ASP A N 1
ATOM 775 C CA . ASP A 1 96 ? 13.392 3.449 -13.514 1.00 52.88 96 ASP A CA 1
ATOM 776 C C . ASP A 1 96 ? 13.062 4.644 -12.583 1.00 52.88 96 ASP A C 1
ATOM 778 O O . ASP A 1 96 ? 13.955 5.226 -11.957 1.00 52.88 96 ASP A O 1
ATOM 782 N N . PRO A 1 97 ? 11.788 5.062 -12.475 1.00 51.59 97 PRO A N 1
ATOM 783 C CA . PRO A 1 97 ? 11.404 6.193 -11.623 1.00 51.59 97 PRO A CA 1
ATOM 784 C C . PRO A 1 97 ? 11.669 5.908 -10.134 1.00 51.59 97 PRO A C 1
ATOM 786 O O . PRO A 1 97 ? 12.086 6.796 -9.399 1.00 51.59 97 PRO A O 1
ATOM 789 N N . ALA A 1 98 ? 11.565 4.643 -9.710 1.00 51.66 98 ALA A N 1
ATOM 790 C CA . ALA A 1 98 ? 11.865 4.208 -8.343 1.00 51.66 98 ALA A CA 1
ATOM 791 C C . ALA A 1 98 ? 13.365 4.247 -7.980 1.00 51.66 98 ALA A C 1
ATOM 793 O O . ALA A 1 98 ? 13.713 4.191 -6.803 1.00 51.66 98 ALA A O 1
ATOM 794 N N . ARG A 1 99 ? 14.260 4.320 -8.975 1.00 50.44 99 ARG A N 1
ATOM 795 C CA . ARG A 1 99 ? 15.721 4.321 -8.777 1.00 50.44 99 ARG A CA 1
ATOM 796 C C . ARG A 1 99 ? 16.338 5.711 -8.926 1.00 50.44 99 ARG A C 1
ATOM 798 O O . ARG A 1 99 ? 17.435 5.933 -8.429 1.00 50.44 99 ARG A O 1
ATOM 805 N N . SER A 1 100 ? 15.638 6.625 -9.603 1.00 51.28 100 SER A N 1
ATOM 806 C CA . SER A 1 100 ? 16.079 8.007 -9.815 1.00 51.28 100 SER A CA 1
ATOM 807 C C . SER A 1 100 ? 15.748 8.935 -8.640 1.00 51.28 100 SER A C 1
ATOM 809 O O . SER A 1 100 ? 16.380 9.979 -8.507 1.00 51.28 100 SER A O 1
ATOM 811 N N . GLU A 1 101 ? 14.803 8.560 -7.772 1.00 55.28 101 GLU A N 1
ATOM 812 C CA . GLU A 1 101 ? 14.430 9.327 -6.578 1.00 55.28 101 GLU A CA 1
ATOM 813 C C . GLU A 1 101 ? 14.772 8.564 -5.292 1.00 55.28 101 GLU A C 1
ATOM 815 O O . GLU A 1 101 ? 13.903 8.080 -4.565 1.00 55.28 101 GLU A O 1
ATOM 820 N N . THR A 1 102 ? 16.068 8.473 -4.984 1.00 59.75 102 THR A N 1
ATOM 821 C CA . THR A 1 102 ? 16.613 7.767 -3.808 1.00 59.75 102 THR A CA 1
ATOM 822 C C . THR A 1 102 ? 16.008 8.231 -2.471 1.00 59.75 102 THR A C 1
ATOM 824 O O . THR A 1 102 ? 16.071 7.502 -1.485 1.00 59.75 102 THR A O 1
ATOM 827 N N . LEU A 1 103 ? 15.393 9.421 -2.426 1.00 65.00 103 LEU A N 1
ATOM 828 C CA . LEU A 1 103 ? 14.756 9.986 -1.231 1.00 65.00 103 LEU A CA 1
ATOM 829 C C . LEU A 1 103 ? 13.228 9.830 -1.185 1.00 65.00 103 LEU A C 1
ATOM 831 O O . LEU A 1 103 ? 12.669 9.828 -0.092 1.00 65.00 103 LEU A O 1
ATOM 835 N N . ALA A 1 104 ? 12.536 9.644 -2.312 1.00 68.81 104 ALA A N 1
ATOM 836 C CA . ALA A 1 104 ? 11.073 9.547 -2.306 1.00 68.81 104 ALA A CA 1
ATOM 837 C C . ALA A 1 104 ? 10.588 8.258 -1.625 1.00 68.81 104 ALA A C 1
ATOM 839 O O . ALA A 1 104 ? 9.637 8.277 -0.848 1.00 68.81 104 ALA A O 1
ATOM 840 N N . VAL A 1 105 ? 11.292 7.147 -1.855 1.00 74.06 105 VAL A N 1
ATOM 841 C CA . VAL A 1 105 ? 10.981 5.836 -1.267 1.00 74.06 105 VAL A CA 1
ATOM 842 C C . VAL A 1 105 ? 11.100 5.831 0.268 1.00 74.06 105 VAL A C 1
ATOM 844 O O . VAL A 1 105 ? 10.137 5.426 0.923 1.00 74.06 105 VAL A O 1
ATOM 847 N N . PRO A 1 106 ? 12.211 6.284 0.891 1.00 80.25 106 PRO A N 1
ATOM 848 C CA . PRO A 1 106 ? 12.297 6.332 2.350 1.00 80.25 106 PRO A CA 1
ATOM 849 C C . PRO A 1 106 ? 11.333 7.354 2.963 1.00 80.25 106 PRO A C 1
ATOM 851 O O . PRO A 1 106 ? 10.763 7.079 4.016 1.00 80.25 106 PRO A O 1
ATOM 854 N N . VAL A 1 107 ? 11.087 8.495 2.305 1.00 81.31 107 VAL A N 1
ATOM 855 C CA . VAL A 1 107 ? 10.099 9.481 2.778 1.00 81.31 107 VAL A CA 1
ATOM 856 C C . VAL A 1 107 ? 8.688 8.891 2.764 1.00 81.31 107 VAL A C 1
ATOM 858 O O . VAL A 1 107 ? 7.963 9.034 3.751 1.00 81.31 107 VAL A O 1
ATOM 861 N N . ALA A 1 108 ? 8.310 8.166 1.707 1.00 81.00 108 ALA A N 1
ATOM 862 C CA . ALA A 1 108 ? 7.046 7.433 1.650 1.00 81.00 108 ALA A CA 1
ATOM 863 C C . ALA A 1 108 ? 6.947 6.411 2.792 1.00 81.00 108 ALA A C 1
ATOM 865 O O . ALA A 1 108 ? 5.960 6.381 3.517 1.00 81.00 108 ALA A O 1
ATOM 866 N N . ALA A 1 109 ? 8.001 5.625 3.028 1.00 83.56 109 ALA A N 1
ATOM 867 C CA . ALA A 1 109 ? 8.013 4.633 4.102 1.00 83.56 109 ALA A CA 1
ATOM 868 C C . ALA A 1 109 ? 7.845 5.264 5.498 1.00 83.56 109 ALA A C 1
ATOM 870 O O . ALA A 1 109 ? 7.036 4.788 6.294 1.00 83.56 109 ALA A O 1
ATOM 871 N N . VAL A 1 110 ? 8.563 6.356 5.793 1.00 85.88 110 VAL A N 1
ATOM 872 C CA . VAL A 1 110 ? 8.473 7.052 7.090 1.00 85.88 110 VAL A CA 1
ATOM 873 C C . VAL A 1 110 ? 7.098 7.686 7.282 1.00 85.88 110 VAL A C 1
ATOM 875 O O . VAL A 1 110 ? 6.490 7.537 8.342 1.00 85.88 110 VAL A O 1
ATOM 878 N N . THR A 1 111 ? 6.580 8.370 6.263 1.00 86.25 111 THR A N 1
ATOM 879 C CA . THR A 1 111 ? 5.256 9.007 6.337 1.00 86.25 111 THR A CA 1
ATOM 880 C C . THR A 1 111 ? 4.137 7.971 6.437 1.00 86.25 111 THR A C 1
ATOM 882 O O . THR A 1 111 ? 3.179 8.181 7.182 1.00 86.25 111 THR A O 1
ATOM 885 N N . MET A 1 112 ? 4.276 6.821 5.772 1.00 84.56 112 MET A N 1
ATOM 886 C CA . MET A 1 112 ? 3.325 5.720 5.892 1.00 84.56 112 MET A CA 1
ATOM 887 C C . MET A 1 112 ? 3.362 5.103 7.295 1.00 84.56 112 MET A C 1
ATOM 889 O O . MET A 1 112 ? 2.311 4.925 7.906 1.00 84.56 112 MET A O 1
ATOM 893 N N . LEU A 1 113 ? 4.551 4.867 7.863 1.00 87.06 113 LEU A N 1
ATOM 894 C CA . LEU A 1 113 ? 4.693 4.389 9.242 1.00 87.06 113 LEU A CA 1
ATOM 895 C C . LEU A 1 113 ? 4.093 5.378 10.251 1.00 87.06 113 LEU A C 1
ATOM 897 O O . LEU A 1 113 ? 3.388 4.981 11.176 1.00 87.06 113 LEU A O 1
ATOM 901 N N . CYS A 1 114 ? 4.313 6.676 10.042 1.00 87.31 114 CYS A N 1
ATOM 902 C CA . CYS A 1 114 ? 3.731 7.727 10.870 1.00 87.31 114 CYS A CA 1
ATOM 903 C C . CYS A 1 114 ? 2.192 7.749 10.783 1.00 87.31 114 CYS A C 1
ATOM 905 O O . CYS A 1 114 ? 1.512 7.920 11.799 1.00 87.31 114 CYS A O 1
ATOM 907 N N . SER A 1 115 ? 1.635 7.507 9.590 1.00 84.88 115 SER A N 1
ATOM 908 C CA . SER A 1 115 ? 0.190 7.353 9.376 1.00 84.88 115 SER A CA 1
ATOM 909 C C . SER A 1 115 ? -0.365 6.140 10.136 1.00 84.88 115 SER A C 1
ATOM 911 O O . SER A 1 115 ? -1.338 6.284 10.875 1.00 84.88 115 SER A O 1
ATOM 913 N N . ILE A 1 116 ? 0.303 4.981 10.058 1.00 86.00 116 ILE A N 1
ATOM 914 C CA . ILE A 1 116 ? -0.073 3.747 10.776 1.00 86.00 116 ILE A CA 1
ATOM 915 C C . ILE A 1 116 ? -0.130 3.983 12.286 1.00 86.00 116 ILE A C 1
ATOM 917 O O . ILE A 1 116 ? -1.124 3.650 12.931 1.00 86.00 116 ILE A O 1
ATOM 921 N N . VAL A 1 117 ? 0.921 4.579 12.854 1.00 87.00 117 VAL A N 1
ATOM 922 C CA . VAL A 1 117 ? 1.000 4.853 14.297 1.00 87.00 117 VAL A CA 1
ATOM 923 C C . VAL A 1 117 ? -0.083 5.847 14.720 1.00 87.00 117 VAL A C 1
ATOM 925 O O . VAL A 1 117 ? -0.737 5.645 15.742 1.00 87.00 117 VAL A O 1
ATOM 928 N N . SER A 1 118 ? -0.332 6.880 13.914 1.00 85.56 118 SER A N 1
ATOM 929 C CA . SER A 1 118 ? -1.383 7.865 14.198 1.00 85.56 118 SER A CA 1
ATOM 930 C C . SER A 1 118 ? -2.776 7.237 14.187 1.00 85.56 118 SER A C 1
ATOM 932 O O . SER A 1 118 ? -3.559 7.485 15.101 1.00 85.56 118 SER A O 1
ATOM 934 N N . PHE A 1 119 ? -3.078 6.375 13.210 1.00 82.12 119 PHE A N 1
ATOM 935 C CA . PHE A 1 119 ? -4.351 5.655 13.171 1.00 82.12 119 PHE A CA 1
ATOM 936 C C . PHE A 1 119 ? -4.484 4.646 14.311 1.00 82.12 119 PHE A C 1
ATOM 938 O O . PHE A 1 119 ? -5.553 4.551 14.908 1.00 82.12 119 PHE A O 1
ATOM 945 N N . MET A 1 120 ? -3.406 3.957 14.694 1.00 84.69 120 MET A N 1
ATOM 946 C CA . MET A 1 120 ? -3.433 3.105 15.883 1.00 84.69 120 MET A CA 1
ATOM 947 C C . MET A 1 120 ? -3.811 3.889 17.138 1.00 84.69 120 MET A C 1
ATOM 949 O O . MET A 1 120 ? -4.716 3.466 17.849 1.00 84.69 120 MET A O 1
ATOM 953 N N . ILE A 1 121 ? -3.171 5.035 17.391 1.00 84.44 121 ILE A N 1
ATOM 954 C CA . ILE A 1 121 ? -3.463 5.876 18.563 1.00 84.44 121 ILE A CA 1
ATOM 955 C C . ILE A 1 121 ? -4.895 6.427 18.501 1.00 84.44 121 ILE A C 1
ATOM 957 O O . ILE A 1 121 ? -5.580 6.474 19.522 1.00 84.44 121 ILE A O 1
ATOM 961 N N . ALA A 1 122 ? -5.370 6.805 17.312 1.00 82.62 122 ALA A N 1
ATOM 962 C CA . ALA A 1 122 ? -6.719 7.326 17.115 1.00 82.62 122 ALA A CA 1
ATOM 963 C C . ALA A 1 122 ? -7.816 6.286 17.407 1.00 82.62 122 ALA A C 1
ATOM 965 O O . ALA A 1 122 ? -8.808 6.619 18.054 1.00 82.62 122 ALA A O 1
ATOM 966 N N . LEU A 1 123 ? -7.638 5.040 16.950 1.00 79.44 123 LEU A N 1
ATOM 967 C CA . LEU A 1 123 ? -8.615 3.955 17.120 1.00 79.44 123 LEU A CA 1
ATOM 968 C C . LEU A 1 123 ? -8.463 3.184 18.444 1.00 79.44 123 LEU A C 1
ATOM 970 O O . LEU A 1 123 ? -9.398 2.490 18.857 1.00 79.44 123 LEU A O 1
ATOM 974 N N . TRP A 1 124 ? -7.325 3.324 19.133 1.00 81.31 124 TRP A N 1
ATOM 975 C CA . TRP A 1 124 ? -7.047 2.686 20.423 1.00 81.31 124 TRP A CA 1
ATOM 976 C C . TRP A 1 124 ? -8.172 2.825 21.469 1.00 81.31 124 TRP A C 1
ATOM 978 O O . TRP A 1 124 ? -8.573 1.800 22.026 1.00 81.31 124 TRP A O 1
ATOM 988 N N . PRO A 1 125 ? -8.737 4.023 21.741 1.00 77.38 125 PRO A N 1
ATOM 989 C CA . PRO A 1 125 ? -9.768 4.181 22.772 1.00 77.38 125 PRO A CA 1
ATOM 990 C C . PRO A 1 125 ? -11.100 3.490 22.446 1.00 77.38 125 PRO A C 1
ATOM 992 O O . PRO A 1 125 ? -11.898 3.274 23.355 1.00 77.38 125 PRO A O 1
ATOM 995 N N . VAL A 1 126 ? -11.354 3.138 21.181 1.00 77.75 126 VAL A N 1
ATOM 996 C CA . VAL A 1 126 ? -12.625 2.531 20.750 1.00 77.75 126 VAL A CA 1
ATOM 997 C C . VAL A 1 126 ? -12.507 1.013 20.634 1.00 77.75 126 VAL A C 1
ATOM 999 O O . VAL A 1 126 ? -13.361 0.289 21.138 1.00 77.75 126 VAL A O 1
ATOM 1002 N N . PHE A 1 127 ? -11.436 0.523 20.003 1.00 73.75 127 PHE A N 1
ATOM 1003 C CA . PHE A 1 127 ? -11.288 -0.895 19.653 1.00 73.75 127 PHE A CA 1
ATOM 1004 C C . PHE A 1 127 ? -10.139 -1.604 20.386 1.00 73.75 127 PHE A C 1
ATOM 1006 O O . PHE A 1 127 ? -10.025 -2.827 20.291 1.00 73.75 127 PHE A O 1
ATOM 1013 N N . SER A 1 128 ? -9.287 -0.877 21.123 1.00 81.00 128 SER A N 1
ATOM 1014 C CA . SER A 1 128 ? -8.097 -1.414 21.807 1.00 81.00 128 SER A CA 1
ATOM 1015 C C . SER A 1 128 ? -7.284 -2.353 20.898 1.00 81.00 128 SER A C 1
ATOM 1017 O O . SER A 1 128 ? -6.693 -1.903 19.920 1.00 81.00 128 SER A O 1
ATOM 1019 N N . VAL A 1 129 ? -7.284 -3.665 21.159 1.00 78.12 129 VAL A N 1
ATOM 1020 C CA . VAL A 1 129 ? -6.509 -4.660 20.395 1.00 78.12 129 VAL A CA 1
ATOM 1021 C C . VAL A 1 129 ? -7.034 -4.841 18.965 1.00 78.12 129 VAL A C 1
ATOM 1023 O O . VAL A 1 129 ? -6.253 -5.097 18.049 1.00 78.12 129 VAL A O 1
ATOM 1026 N N . LEU A 1 130 ? -8.338 -4.658 18.733 1.00 80.19 130 LEU A N 1
ATOM 1027 C CA . LEU A 1 130 ? -8.922 -4.761 17.392 1.00 80.19 130 LEU A CA 1
ATOM 1028 C C . LEU A 1 130 ? -8.435 -3.645 16.460 1.00 80.19 130 LEU A C 1
ATOM 1030 O O . LEU A 1 130 ? -8.270 -3.899 15.268 1.00 80.19 130 LEU A O 1
ATOM 1034 N N . ALA A 1 131 ? -8.117 -2.458 16.992 1.00 79.31 131 ALA A N 1
ATOM 1035 C CA . ALA A 1 131 ? -7.558 -1.358 16.203 1.00 79.31 131 ALA A CA 1
ATO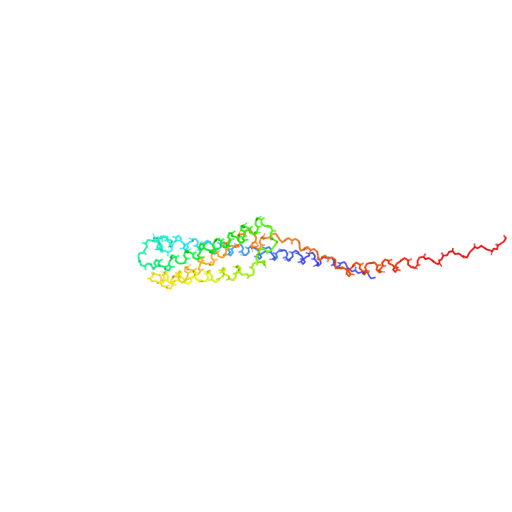M 1036 C C . ALA A 1 131 ? -6.251 -1.775 15.516 1.00 79.31 131 ALA A C 1
ATOM 1038 O O . ALA A 1 131 ? -6.022 -1.459 14.350 1.00 79.31 131 ALA A O 1
ATOM 1039 N N . VAL A 1 132 ? -5.413 -2.541 16.221 1.00 82.50 132 VAL A N 1
ATOM 1040 C CA . VAL A 1 132 ? -4.129 -3.015 15.698 1.00 82.50 132 VAL A CA 1
ATOM 1041 C C . VAL A 1 132 ? -4.330 -3.915 14.485 1.00 82.50 132 VAL A C 1
ATOM 1043 O O . VAL A 1 132 ? -3.700 -3.716 13.446 1.00 82.50 132 VAL A O 1
ATOM 1046 N N . VAL A 1 133 ? -5.240 -4.881 14.606 1.00 84.69 133 VAL A N 1
ATOM 1047 C CA . VAL A 1 133 ? -5.541 -5.836 13.535 1.00 84.69 133 VAL A CA 1
ATOM 1048 C C . VAL A 1 133 ? -6.146 -5.116 12.332 1.00 84.69 133 VAL A C 1
ATOM 1050 O O . VAL A 1 133 ? -5.716 -5.346 11.204 1.00 84.69 133 VAL A O 1
ATOM 1053 N N . GLN A 1 134 ? -7.087 -4.198 12.563 1.00 80.56 134 GLN A N 1
ATOM 1054 C CA . GLN A 1 134 ? -7.735 -3.433 11.498 1.00 80.56 134 GLN A CA 1
ATOM 1055 C C . GLN A 1 134 ? -6.733 -2.566 10.729 1.00 80.56 134 GLN A C 1
ATOM 1057 O O . GLN A 1 134 ? -6.680 -2.637 9.502 1.00 80.56 134 GLN A O 1
ATOM 1062 N N . VAL A 1 135 ? -5.890 -1.802 11.432 1.00 83.38 135 VAL A N 1
ATOM 1063 C CA . VAL A 1 135 ? -4.884 -0.939 10.796 1.00 83.38 135 VAL A CA 1
ATOM 1064 C C . VAL A 1 135 ? -3.871 -1.770 10.008 1.00 83.38 135 VAL A C 1
ATOM 1066 O O . VAL A 1 135 ? -3.516 -1.391 8.892 1.00 83.38 135 VAL A O 1
ATOM 1069 N N . MET A 1 136 ? -3.443 -2.925 10.526 1.00 84.88 136 MET A N 1
ATOM 1070 C CA . MET A 1 136 ? -2.539 -3.825 9.802 1.00 84.88 136 MET A CA 1
ATOM 1071 C C . MET A 1 136 ? -3.175 -4.350 8.516 1.00 84.88 136 MET A C 1
ATOM 1073 O O . MET A 1 136 ? -2.575 -4.230 7.451 1.00 84.88 136 MET A O 1
ATOM 1077 N N . VAL A 1 137 ? -4.403 -4.867 8.585 1.00 87.19 137 VAL A N 1
ATOM 1078 C CA . VAL A 1 137 ? -5.117 -5.385 7.410 1.00 87.19 137 VAL A CA 1
ATOM 1079 C C . VAL A 1 137 ? -5.317 -4.297 6.355 1.00 87.19 137 VAL A C 1
ATOM 1081 O O . VAL A 1 137 ? -5.044 -4.533 5.179 1.00 87.19 137 VAL A O 1
ATOM 1084 N N . VAL A 1 138 ? -5.732 -3.095 6.760 1.00 83.75 138 VAL A N 1
ATOM 1085 C CA . VAL A 1 138 ? -5.938 -1.967 5.838 1.00 83.75 138 VAL A CA 1
ATOM 1086 C C . VAL A 1 138 ? -4.620 -1.528 5.201 1.00 83.75 138 VAL A C 1
ATOM 1088 O O . VAL A 1 138 ? -4.566 -1.311 3.992 1.00 83.75 138 VAL A O 1
ATOM 1091 N N . THR A 1 139 ? -3.540 -1.463 5.979 1.00 82.62 139 THR A N 1
ATOM 1092 C CA . THR A 1 139 ? -2.203 -1.110 5.479 1.00 82.62 139 THR A CA 1
ATOM 1093 C C . THR A 1 139 ? -1.702 -2.146 4.475 1.00 82.62 139 THR A C 1
ATOM 1095 O O . THR A 1 139 ? -1.285 -1.786 3.375 1.00 82.62 139 THR A O 1
ATOM 1098 N N . TYR A 1 140 ? -1.781 -3.436 4.810 1.00 84.69 140 TYR A N 1
ATOM 1099 C CA . TYR A 1 140 ? -1.383 -4.517 3.906 1.00 84.69 140 TYR A CA 1
ATOM 1100 C C . TYR A 1 140 ? -2.248 -4.559 2.645 1.00 84.69 140 TYR A C 1
ATOM 1102 O O . TYR A 1 140 ? -1.720 -4.781 1.555 1.00 84.69 140 TYR A O 1
ATOM 1110 N N . GLY A 1 141 ? -3.552 -4.300 2.761 1.00 83.81 141 GLY A N 1
ATOM 1111 C CA . GLY A 1 141 ? -4.448 -4.164 1.616 1.00 83.81 141 GLY A CA 1
ATOM 1112 C C . GLY A 1 141 ? -4.078 -2.982 0.721 1.00 83.81 141 GLY A C 1
ATOM 1113 O O . GLY A 1 141 ? -4.021 -3.139 -0.496 1.00 83.81 141 GLY A O 1
ATOM 1114 N N . ALA A 1 142 ? -3.735 -1.830 1.304 1.00 78.75 142 ALA A N 1
ATOM 1115 C CA . ALA A 1 142 ? -3.281 -0.657 0.561 1.00 78.75 142 ALA A CA 1
ATOM 1116 C C . ALA A 1 142 ? -1.958 -0.922 -0.178 1.00 78.75 142 ALA A C 1
ATOM 1118 O O . ALA A 1 142 ? -1.851 -0.634 -1.368 1.00 78.75 142 ALA A O 1
ATOM 1119 N N . VAL A 1 143 ? -0.973 -1.545 0.482 1.00 79.62 143 VAL A N 1
ATOM 1120 C CA . VAL A 1 143 ? 0.291 -1.953 -0.164 1.00 79.62 143 VAL A CA 1
ATOM 1121 C C . VAL A 1 143 ? 0.038 -2.986 -1.260 1.00 79.62 143 VAL A C 1
ATOM 1123 O O . VAL A 1 143 ? 0.619 -2.908 -2.340 1.00 79.62 143 VAL A O 1
ATOM 1126 N N . SER A 1 144 ? -0.868 -3.931 -1.023 1.00 79.50 144 SER A N 1
ATOM 1127 C CA . SER A 1 144 ? -1.254 -4.932 -2.017 1.00 79.50 144 SER A CA 1
ATOM 1128 C C . SER A 1 144 ? -1.925 -4.302 -3.235 1.00 79.50 144 SER A C 1
ATOM 1130 O O . SER A 1 144 ? -1.667 -4.729 -4.357 1.00 79.50 144 SER A O 1
ATOM 1132 N N . ALA A 1 145 ? -2.724 -3.249 -3.047 1.00 75.19 145 ALA A N 1
ATOM 1133 C CA . ALA A 1 145 ? -3.316 -2.487 -4.140 1.00 75.19 145 ALA A CA 1
ATOM 1134 C C . ALA A 1 145 ? -2.253 -1.755 -4.981 1.00 75.19 145 ALA A C 1
ATOM 1136 O O . ALA A 1 145 ? -2.412 -1.640 -6.195 1.00 75.19 145 ALA A O 1
ATOM 1137 N N . LEU A 1 146 ? -1.118 -1.352 -4.392 1.00 70.88 146 LEU A N 1
ATOM 1138 C CA . LEU A 1 146 ? 0.003 -0.782 -5.157 1.00 70.88 146 LEU A CA 1
ATOM 1139 C C . LEU A 1 146 ? 0.605 -1.777 -6.161 1.00 70.88 146 LEU A C 1
ATOM 1141 O O . LEU A 1 146 ? 1.145 -1.355 -7.181 1.00 70.88 146 LEU A O 1
ATOM 1145 N N . ALA A 1 147 ? 0.464 -3.090 -5.942 1.00 69.81 147 ALA A N 1
ATOM 1146 C CA . ALA A 1 147 ? 0.905 -4.103 -6.905 1.00 69.81 147 ALA A CA 1
ATOM 1147 C C . ALA A 1 147 ? 0.146 -4.032 -8.246 1.00 69.81 147 ALA A C 1
ATOM 1149 O O . ALA A 1 147 ? 0.613 -4.572 -9.252 1.00 69.81 147 ALA A O 1
ATOM 1150 N N . TRP A 1 148 ? -1.006 -3.357 -8.259 1.00 67.31 148 TRP A N 1
ATOM 1151 C CA . TRP A 1 148 ? -1.858 -3.151 -9.428 1.00 67.31 148 TRP A CA 1
ATOM 1152 C C . TRP A 1 148 ? -1.531 -1.853 -10.166 1.00 67.31 148 TRP A C 1
ATOM 1154 O O . TRP A 1 148 ? -2.023 -1.644 -11.275 1.00 67.31 148 TRP A O 1
ATOM 1164 N N . VAL A 1 149 ? -0.678 -0.996 -9.594 1.00 65.19 149 VAL A N 1
ATOM 1165 C CA . VAL A 1 149 ? -0.248 0.242 -10.244 1.00 65.19 149 VAL A CA 1
ATOM 1166 C C . VAL A 1 149 ? 0.686 -0.108 -11.412 1.00 65.19 149 VAL A C 1
ATOM 1168 O O . VAL A 1 149 ? 1.734 -0.744 -11.209 1.00 65.19 149 VAL A O 1
ATOM 1171 N N . PRO A 1 150 ? 0.337 0.288 -12.652 1.00 54.75 150 PRO A N 1
ATOM 1172 C CA . PRO A 1 150 ? 1.180 0.049 -13.815 1.00 54.75 150 PRO A CA 1
ATOM 1173 C C . PRO A 1 150 ? 2.522 0.769 -13.629 1.00 54.75 150 PRO A C 1
ATOM 1175 O O . PRO A 1 150 ? 2.571 1.988 -13.512 1.00 54.75 150 PRO A O 1
ATOM 1178 N N . GLY A 1 151 ? 3.614 -0.001 -13.575 1.00 54.72 151 GLY A N 1
ATOM 1179 C CA . GLY A 1 151 ? 4.976 0.506 -13.359 1.00 54.72 151 GLY A CA 1
ATOM 1180 C C . GLY A 1 151 ? 5.683 -0.034 -12.108 1.00 54.72 151 GLY A C 1
ATOM 1181 O O . GLY A 1 151 ? 6.907 0.013 -12.065 1.00 54.72 151 GLY A O 1
ATOM 1182 N N . VAL A 1 152 ? 4.951 -0.599 -11.137 1.00 54.88 152 VAL A N 1
ATOM 1183 C CA . VAL A 1 152 ? 5.511 -1.087 -9.845 1.00 54.88 152 VAL A CA 1
ATOM 1184 C C . VAL A 1 152 ? 5.325 -2.586 -9.658 1.00 54.88 152 VAL A C 1
ATOM 1186 O O . VAL A 1 152 ? 6.111 -3.248 -8.985 1.00 54.88 152 VAL A O 1
ATOM 1189 N N . GLY A 1 153 ? 4.267 -3.135 -10.255 1.00 50.06 153 GLY A N 1
ATOM 1190 C CA . GLY A 1 153 ? 3.923 -4.540 -10.105 1.00 50.06 153 GLY A CA 1
ATOM 1191 C C . GLY A 1 153 ? 4.818 -5.489 -10.916 1.00 50.06 153 GLY A C 1
ATOM 1192 O O . GLY A 1 153 ? 5.383 -5.103 -11.942 1.00 50.06 153 GLY A O 1
ATOM 1193 N N . PRO A 1 154 ? 4.855 -6.789 -10.562 1.00 48.69 154 PRO A N 1
ATOM 1194 C CA . PRO A 1 154 ? 5.512 -7.848 -11.347 1.00 48.69 154 PRO A CA 1
ATOM 1195 C C . PRO A 1 154 ? 4.924 -8.047 -12.763 1.00 48.69 154 PRO A C 1
ATOM 1197 O O . PRO A 1 154 ? 5.411 -8.877 -13.536 1.00 48.69 154 PRO A O 1
ATOM 1200 N N . LEU A 1 155 ? 3.871 -7.293 -13.096 1.00 43.94 155 LEU A N 1
ATOM 1201 C CA . LEU A 1 155 ? 3.264 -7.166 -14.419 1.00 43.94 155 LEU A CA 1
ATOM 1202 C C . LEU A 1 155 ? 3.909 -6.077 -15.287 1.00 43.94 155 LEU A C 1
ATOM 1204 O O . LEU A 1 155 ? 3.567 -5.991 -16.465 1.00 43.94 155 LEU A O 1
ATOM 1208 N N . ALA A 1 156 ? 4.838 -5.275 -14.752 1.00 48.59 156 ALA A N 1
ATOM 1209 C CA . ALA A 1 156 ? 5.609 -4.345 -15.561 1.00 48.59 156 ALA A CA 1
ATOM 1210 C C . ALA A 1 156 ? 6.268 -5.135 -16.706 1.00 48.59 156 ALA A C 1
ATOM 1212 O O . ALA A 1 156 ? 6.967 -6.126 -16.439 1.00 48.59 156 ALA A O 1
ATOM 1213 N N . PRO A 1 157 ? 6.023 -4.766 -17.979 1.00 43.28 157 PRO A N 1
ATOM 1214 C CA . PRO A 1 157 ? 6.685 -5.413 -19.093 1.00 43.28 157 PRO A CA 1
ATOM 1215 C C . PRO A 1 157 ? 8.177 -5.248 -18.852 1.00 43.28 157 PRO A C 1
ATOM 1217 O O . PRO A 1 157 ? 8.689 -4.130 -18.815 1.00 43.28 157 PRO A O 1
ATOM 1220 N N . SER A 1 158 ? 8.860 -6.368 -18.615 1.00 45.06 158 SER A N 1
ATOM 1221 C CA . SER A 1 158 ? 10.308 -6.398 -18.509 1.00 45.06 158 SER A CA 1
ATOM 1222 C C . SER A 1 158 ? 10.824 -5.876 -19.840 1.00 45.06 158 SER A C 1
ATOM 1224 O O . SER A 1 158 ? 10.844 -6.618 -20.824 1.00 45.06 158 SER A O 1
ATOM 1226 N N . ARG A 1 159 ? 11.152 -4.578 -19.912 1.00 50.53 159 ARG A N 1
ATOM 1227 C CA . ARG A 1 159 ? 11.802 -4.027 -21.096 1.00 50.53 159 ARG A CA 1
ATOM 1228 C C . ARG A 1 159 ? 13.021 -4.910 -21.343 1.00 50.53 159 ARG A C 1
ATOM 1230 O O . ARG A 1 159 ? 13.723 -5.230 -20.376 1.00 50.53 159 ARG A O 1
ATOM 1237 N N . PRO A 1 160 ? 13.243 -5.367 -22.586 1.00 45.16 160 PRO A N 1
ATOM 1238 C CA . PRO A 1 160 ? 14.393 -6.196 -22.891 1.00 45.16 160 PRO A CA 1
ATOM 1239 C C . PRO A 1 160 ? 15.620 -5.467 -22.360 1.00 45.16 160 PRO A C 1
ATOM 1241 O O . PRO A 1 160 ? 15.826 -4.291 -22.668 1.00 45.16 160 PRO A O 1
ATOM 1244 N N . LYS A 1 161 ? 16.357 -6.153 -21.480 1.00 47.03 161 LYS A N 1
ATOM 1245 C CA . LYS A 1 161 ? 17.633 -5.703 -20.931 1.00 47.03 161 LYS A CA 1
ATOM 1246 C C . LYS A 1 161 ? 18.435 -5.232 -22.138 1.00 47.03 161 LYS A C 1
ATOM 1248 O O . LYS A 1 161 ? 18.774 -6.062 -22.980 1.00 47.03 161 LYS A O 1
ATOM 1253 N N . ARG A 1 162 ? 18.590 -3.911 -22.295 1.00 51.28 162 ARG A N 1
ATOM 1254 C CA . ARG A 1 162 ? 19.328 -3.334 -23.422 1.00 51.28 162 ARG A CA 1
ATOM 1255 C C . ARG A 1 162 ? 20.656 -4.075 -23.432 1.00 51.28 162 ARG A C 1
ATOM 1257 O O . ARG A 1 162 ? 21.290 -4.149 -22.375 1.00 51.28 162 ARG A O 1
ATOM 1264 N N . ALA A 1 163 ? 20.983 -4.718 -24.552 1.00 53.81 163 ALA A N 1
ATOM 1265 C CA . ALA A 1 163 ? 22.251 -5.418 -24.679 1.00 53.81 163 ALA A CA 1
ATOM 1266 C C . ALA A 1 163 ? 23.357 -4.467 -24.191 1.00 53.81 163 ALA A C 1
ATOM 1268 O O . ALA A 1 163 ? 23.235 -3.256 -24.440 1.00 53.81 163 ALA A O 1
ATOM 1269 N N . PRO A 1 164 ? 24.356 -4.962 -23.436 1.00 59.38 164 PRO A N 1
ATOM 1270 C CA . PRO A 1 164 ? 25.505 -4.145 -23.081 1.00 59.38 164 PRO A CA 1
ATOM 1271 C C . PRO A 1 164 ? 25.970 -3.456 -24.361 1.00 59.38 164 PRO A C 1
ATOM 1273 O O . PRO A 1 164 ? 26.126 -4.125 -25.383 1.00 59.38 164 PRO A O 1
ATOM 1276 N N . ARG A 1 165 ? 26.074 -2.121 -24.353 1.00 60.22 165 ARG A N 1
ATOM 1277 C CA . ARG A 1 165 ? 26.735 -1.447 -25.472 1.00 60.22 165 ARG A CA 1
ATOM 1278 C C . ARG A 1 165 ? 28.129 -2.073 -25.564 1.00 60.22 165 ARG A C 1
ATOM 1280 O O . ARG A 1 165 ? 28.757 -2.140 -24.503 1.00 60.22 165 ARG A O 1
ATOM 1287 N N . PRO A 1 166 ? 28.571 -2.525 -26.751 1.00 55.09 166 PRO A N 1
ATOM 1288 C CA . PRO A 1 166 ? 29.943 -2.970 -26.932 1.00 55.09 166 PRO A CA 1
ATOM 1289 C C . PRO A 1 166 ? 30.849 -1.882 -26.364 1.00 55.09 166 PRO A C 1
ATOM 1291 O O . PRO A 1 166 ? 30.653 -0.690 -26.641 1.00 55.09 166 PRO A O 1
ATOM 1294 N N . SER A 1 167 ? 31.719 -2.276 -25.447 1.00 68.56 167 SER A N 1
ATOM 1295 C CA . SER A 1 167 ? 32.722 -1.384 -24.897 1.00 68.56 167 SER A CA 1
ATOM 1296 C C . SER A 1 167 ? 33.711 -1.031 -26.006 1.00 68.56 167 SER A C 1
ATOM 1298 O O . SER A 1 167 ? 33.854 -1.776 -26.967 1.00 68.56 167 SER A O 1
ATOM 1300 N N . HIS A 1 168 ? 34.395 0.111 -25.903 1.00 64.75 168 HIS A N 1
ATOM 1301 C CA . HIS A 1 168 ? 35.375 0.516 -26.920 1.00 64.75 168 HIS A CA 1
ATOM 1302 C C . HIS A 1 168 ? 36.456 -0.560 -27.161 1.00 64.75 168 HIS A C 1
ATOM 1304 O O . HIS A 1 168 ? 36.936 -0.691 -28.276 1.00 64.75 168 HIS A O 1
ATOM 1310 N N . ARG A 1 169 ? 36.761 -1.374 -26.138 1.00 67.81 169 ARG A N 1
ATOM 1311 C CA . ARG A 1 169 ? 37.665 -2.530 -26.231 1.00 67.81 169 ARG A CA 1
ATOM 1312 C C . ARG A 1 169 ? 37.170 -3.629 -27.160 1.00 67.81 169 ARG A C 1
ATOM 1314 O O . ARG A 1 169 ? 37.976 -4.223 -27.853 1.00 67.81 169 ARG A O 1
ATOM 1321 N N . ASP A 1 170 ? 35.861 -3.864 -27.205 1.00 66.75 170 ASP A N 1
ATOM 1322 C CA . ASP A 1 170 ? 35.303 -4.918 -28.057 1.00 66.75 170 ASP A CA 1
ATOM 1323 C C . ASP A 1 170 ? 35.486 -4.576 -29.553 1.00 66.75 170 ASP A C 1
ATOM 1325 O O . ASP A 1 170 ? 35.550 -5.477 -30.377 1.00 66.75 170 ASP A O 1
ATOM 1329 N N . TYR A 1 171 ? 35.624 -3.285 -29.899 1.00 67.38 171 TYR A N 1
ATOM 1330 C CA . TYR A 1 171 ? 35.968 -2.851 -31.261 1.00 67.38 171 TYR A CA 1
ATOM 1331 C C . TYR A 1 171 ? 37.469 -2.935 -31.558 1.00 67.38 171 TYR A C 1
ATOM 1333 O O . TYR A 1 171 ? 37.840 -3.089 -32.716 1.00 67.38 171 TYR A O 1
ATOM 1341 N N . GLU A 1 172 ? 38.327 -2.803 -30.542 1.00 70.12 172 GLU A N 1
ATOM 1342 C CA . GLU A 1 172 ? 39.779 -2.957 -30.708 1.00 70.12 172 GLU A CA 1
ATOM 1343 C C . GLU A 1 172 ? 40.125 -4.428 -30.958 1.00 70.12 172 GLU A C 1
ATOM 1345 O O . GLU A 1 172 ? 40.838 -4.718 -31.912 1.00 70.12 172 GLU A O 1
ATOM 1350 N N . ASP A 1 173 ? 39.516 -5.349 -30.207 1.00 71.25 173 ASP A N 1
ATOM 1351 C CA . ASP A 1 173 ? 39.725 -6.790 -30.384 1.00 71.25 173 ASP A CA 1
ATOM 1352 C C . ASP A 1 173 ? 39.189 -7.296 -31.747 1.00 71.25 173 ASP A C 1
ATOM 1354 O O . ASP A 1 173 ? 39.801 -8.163 -32.371 1.00 71.25 173 ASP A O 1
ATOM 1358 N N . GLU A 1 174 ? 38.067 -6.752 -32.248 1.00 71.25 174 GLU A N 1
ATOM 1359 C CA . GLU A 1 174 ? 37.560 -7.066 -33.598 1.00 71.25 174 GLU A CA 1
ATOM 1360 C C . GLU A 1 174 ? 38.461 -6.488 -34.704 1.00 71.25 174 GLU A C 1
ATOM 1362 O O . GLU A 1 174 ? 38.734 -7.176 -35.687 1.00 71.25 174 GLU A O 1
ATOM 1367 N N . ALA A 1 175 ? 38.973 -5.264 -34.538 1.00 69.00 175 ALA A N 1
ATOM 1368 C CA . ALA A 1 175 ? 39.875 -4.646 -35.511 1.00 69.00 175 ALA A CA 1
ATOM 1369 C C . ALA A 1 175 ? 41.253 -5.331 -35.562 1.00 69.00 175 ALA A C 1
ATOM 1371 O O . ALA A 1 175 ? 41.836 -5.455 -36.640 1.00 69.00 175 ALA A O 1
ATOM 1372 N N . GLU A 1 176 ? 41.772 -5.801 -34.423 1.00 69.44 176 GLU A N 1
ATOM 1373 C CA . GLU A 1 176 ? 43.012 -6.584 -34.367 1.00 69.44 176 GLU A CA 1
ATOM 1374 C C . GLU A 1 176 ? 42.834 -7.964 -35.019 1.00 69.44 176 GLU A C 1
ATOM 1376 O O . GLU A 1 176 ? 43.685 -8.386 -35.800 1.00 69.44 176 GLU A O 1
ATOM 1381 N N . ALA A 1 177 ? 41.693 -8.628 -34.802 1.00 69.75 177 ALA A N 1
ATOM 1382 C CA . ALA A 1 177 ? 41.393 -9.912 -35.437 1.00 69.75 177 ALA A CA 1
ATOM 1383 C C . ALA A 1 177 ? 41.225 -9.811 -36.969 1.00 69.75 177 ALA A C 1
ATOM 1385 O O . ALA A 1 177 ? 41.624 -10.727 -37.692 1.00 69.75 177 ALA A O 1
ATOM 1386 N N . GLU A 1 178 ? 40.661 -8.711 -37.482 1.00 71.75 178 GLU A N 1
ATOM 1387 C CA . GLU A 1 178 ? 40.582 -8.460 -38.930 1.00 71.75 178 GLU A CA 1
ATOM 1388 C C . GLU A 1 178 ? 41.960 -8.144 -39.536 1.00 71.75 178 GLU A C 1
ATOM 1390 O O . GLU A 1 178 ? 42.276 -8.623 -40.627 1.00 71.75 178 GLU A O 1
ATOM 1395 N N . ALA A 1 179 ? 42.818 -7.416 -38.813 1.00 65.62 179 ALA A N 1
ATOM 1396 C CA . ALA A 1 179 ? 44.173 -7.097 -39.263 1.00 65.62 179 ALA A CA 1
ATOM 1397 C C . ALA A 1 179 ? 45.103 -8.325 -39.307 1.00 65.62 179 ALA A C 1
ATOM 1399 O O . ALA A 1 179 ? 45.961 -8.413 -40.186 1.00 65.62 179 ALA A O 1
ATOM 1400 N N . GLU A 1 180 ? 44.932 -9.288 -38.398 1.00 64.38 180 GLU A N 1
ATOM 1401 C CA . GLU A 1 180 ? 45.702 -10.540 -38.416 1.00 64.38 180 GLU A CA 1
ATOM 1402 C C . GLU A 1 180 ? 45.238 -11.505 -39.524 1.00 64.38 180 GLU A C 1
ATOM 1404 O O . GLU A 1 180 ? 46.053 -12.244 -40.078 1.00 64.38 180 GLU A O 1
ATOM 1409 N N . GLY A 1 181 ? 43.960 -11.461 -39.920 1.00 58.31 181 GLY A N 1
ATOM 1410 C CA . GLY A 1 181 ? 43.404 -12.321 -40.973 1.00 58.31 181 GLY A CA 1
ATOM 1411 C C . GLY A 1 181 ? 43.828 -11.959 -42.405 1.00 58.31 181 GLY A C 1
ATOM 1412 O O . GLY A 1 181 ? 43.891 -12.838 -43.265 1.00 58.31 181 GLY A O 1
ATOM 1413 N N . GLU A 1 182 ? 44.156 -10.693 -42.684 1.00 58.38 182 GLU A N 1
ATOM 1414 C CA . GLU A 1 182 ? 44.596 -10.255 -44.022 1.00 58.38 182 GLU A CA 1
ATOM 1415 C C . GLU A 1 182 ? 46.096 -10.501 -44.296 1.00 58.38 182 GLU A C 1
ATOM 1417 O O . GLU A 1 182 ? 46.547 -10.384 -45.438 1.00 58.38 182 GLU A O 1
ATOM 1422 N N . GLY A 1 183 ? 46.878 -10.896 -43.283 1.00 55.78 183 GLY A N 1
ATOM 1423 C CA . GLY A 1 183 ? 48.329 -11.093 -43.391 1.00 55.78 183 GLY A CA 1
ATOM 1424 C C . GLY A 1 183 ? 48.792 -12.430 -43.990 1.00 55.78 183 GLY A C 1
ATOM 1425 O O . GLY A 1 183 ? 49.908 -12.505 -44.503 1.00 55.78 183 GLY A O 1
ATOM 1426 N N . GLU A 1 184 ? 47.968 -13.484 -43.972 1.00 55.78 184 GLU A N 1
ATOM 1427 C CA . GLU A 1 184 ? 48.400 -14.842 -44.371 1.00 55.78 184 GLU A CA 1
ATOM 1428 C C . GLU A 1 184 ? 48.041 -15.245 -45.817 1.00 55.78 184 GLU A C 1
ATOM 1430 O O . GLU A 1 184 ? 48.457 -16.301 -46.288 1.00 55.78 184 GLU A O 1
ATOM 1435 N N . GLY A 1 185 ? 47.329 -14.408 -46.581 1.00 55.22 185 GLY A N 1
ATOM 1436 C CA . GLY A 1 185 ? 46.865 -14.755 -47.938 1.00 55.22 185 GLY A CA 1
ATOM 1437 C C . GLY A 1 185 ? 47.823 -14.446 -49.102 1.00 55.22 185 GLY A C 1
ATOM 1438 O O . GLY A 1 185 ? 47.469 -14.674 -50.258 1.00 55.22 185 GLY A O 1
ATOM 1439 N N . GLY A 1 186 ? 49.008 -13.883 -48.843 1.00 54.34 186 GLY A N 1
ATOM 1440 C CA . GLY A 1 186 ? 49.794 -13.163 -49.855 1.00 54.34 186 GLY A CA 1
ATOM 1441 C C . GLY A 1 186 ? 51.198 -13.692 -50.156 1.00 54.34 186 GLY A C 1
ATOM 1442 O O . GLY A 1 186 ? 52.095 -12.872 -50.324 1.00 54.34 186 GLY A O 1
ATOM 1443 N N . SER A 1 187 ? 51.450 -15.007 -50.214 1.00 55.09 187 SER A N 1
ATOM 1444 C CA . SER A 1 187 ? 52.788 -15.507 -50.607 1.00 55.09 187 SER A CA 1
ATOM 1445 C C . SER A 1 187 ? 52.817 -16.869 -51.322 1.00 55.09 187 SER A C 1
ATOM 1447 O O . SER A 1 187 ? 53.808 -17.593 -51.225 1.00 55.09 187 SER A O 1
ATOM 1449 N N . GLU A 1 188 ? 51.790 -17.231 -52.091 1.00 57.34 188 GLU A N 1
ATOM 1450 C CA . GLU A 1 188 ? 51.815 -18.487 -52.857 1.00 57.34 188 GLU A CA 1
ATOM 1451 C C . GLU A 1 188 ? 51.367 -18.258 -54.305 1.00 57.34 188 GLU A C 1
ATOM 1453 O O . GLU A 1 188 ? 50.185 -18.290 -54.631 1.00 57.34 188 GLU A O 1
ATOM 1458 N N . GLY A 1 189 ? 52.319 -17.954 -55.195 1.00 57.41 189 GLY A N 1
ATOM 1459 C CA . GLY A 1 189 ? 52.016 -17.852 -56.626 1.00 57.41 189 GLY A CA 1
ATOM 1460 C C . GLY A 1 189 ? 52.976 -17.011 -57.459 1.00 57.41 189 GLY A C 1
ATOM 1461 O O . GLY A 1 189 ? 52.528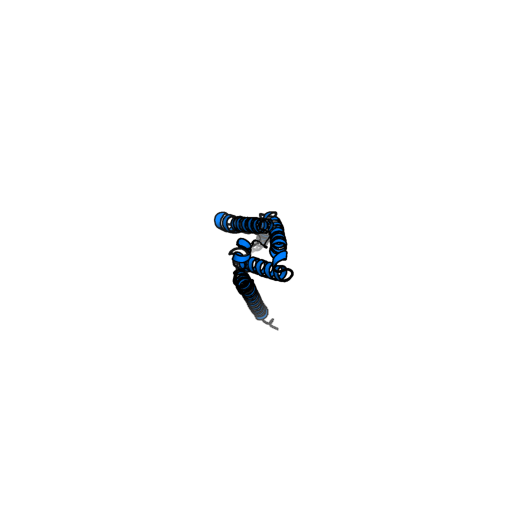 -16.138 -58.202 1.00 57.41 189 GLY A O 1
ATOM 1462 N N . ARG A 1 190 ? 54.293 -17.236 -57.368 1.00 56.34 190 ARG A N 1
ATOM 1463 C CA . ARG A 1 190 ? 55.225 -16.678 -58.361 1.00 56.34 190 ARG A CA 1
ATOM 1464 C C . ARG A 1 190 ? 56.494 -17.518 -58.531 1.00 56.34 190 ARG A C 1
ATOM 1466 O O . ARG A 1 190 ? 57.581 -16.996 -58.372 1.00 56.34 190 ARG A O 1
ATOM 1473 N N . ASP A 1 191 ? 56.345 -18.792 -58.885 1.00 56.91 191 ASP A N 1
ATOM 1474 C CA . ASP A 1 191 ? 57.436 -19.596 -59.458 1.00 56.91 191 ASP A CA 1
ATOM 1475 C C . ASP A 1 191 ? 56.867 -20.699 -60.360 1.00 56.91 191 ASP A C 1
ATOM 1477 O O . ASP A 1 191 ? 56.647 -21.831 -59.943 1.00 56.91 191 ASP A O 1
ATOM 1481 N N . ALA A 1 192 ? 56.571 -20.353 -61.615 1.00 55.22 192 ALA A N 1
ATOM 1482 C CA . ALA A 1 192 ? 56.350 -21.329 -62.685 1.00 55.22 192 ALA A CA 1
ATOM 1483 C C . ALA A 1 192 ? 56.490 -20.656 -64.058 1.00 55.22 192 ALA A C 1
ATOM 1485 O O . ALA A 1 192 ? 55.528 -20.536 -64.815 1.00 55.22 192 ALA A O 1
ATOM 1486 N N . THR A 1 193 ? 57.680 -20.155 -64.398 1.00 54.59 193 THR A N 1
ATOM 1487 C CA . THR A 1 193 ? 58.006 -19.883 -65.809 1.00 54.59 193 THR A CA 1
ATOM 1488 C C . THR A 1 193 ? 59.508 -19.962 -66.046 1.00 54.59 193 THR A C 1
ATOM 1490 O O . THR A 1 193 ? 60.205 -18.953 -66.006 1.00 54.59 193 THR A O 1
ATOM 1493 N N . LYS A 1 194 ? 60.005 -21.180 -66.276 1.00 48.38 194 LYS A N 1
ATOM 1494 C CA . LYS A 1 194 ? 61.222 -21.485 -67.045 1.00 48.38 194 LYS A CA 1
ATOM 1495 C C . LYS A 1 194 ? 61.309 -23.001 -67.208 1.00 48.38 194 LYS A C 1
ATOM 1497 O O . LYS A 1 194 ? 61.720 -23.672 -66.278 1.00 48.38 194 LYS A O 1
ATOM 1502 N N . GLU A 1 195 ? 60.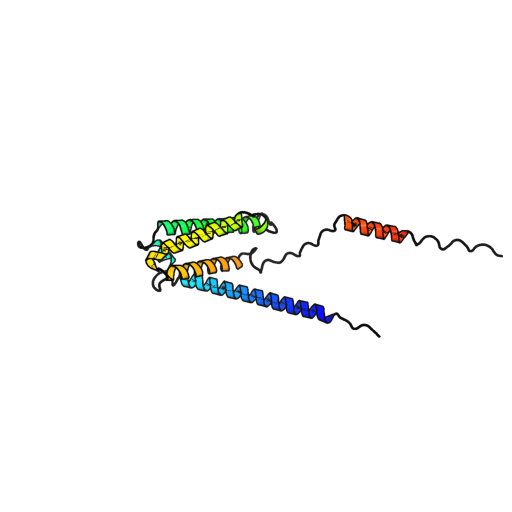875 -23.503 -68.360 1.00 54.59 195 GLU A N 1
ATOM 1503 C CA . GLU A 1 195 ? 61.556 -24.555 -69.132 1.00 54.59 195 GLU A CA 1
ATOM 1504 C C . GLU A 1 195 ? 60.702 -24.946 -70.344 1.00 54.59 195 GLU A C 1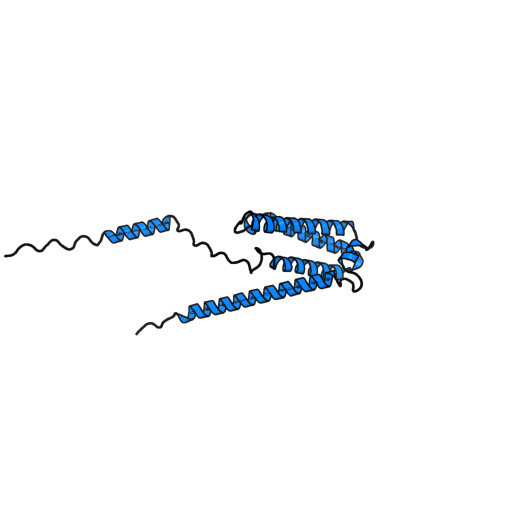
ATOM 1506 O O . GLU A 1 195 ? 59.675 -25.610 -70.197 1.00 54.59 195 GLU A O 1
ATOM 1511 N N . SER A 1 196 ? 61.152 -24.513 -71.528 1.00 59.44 196 SER A N 1
ATOM 1512 C CA . SER A 1 196 ? 61.181 -25.218 -72.830 1.00 59.44 196 SER A CA 1
ATOM 1513 C C . SER A 1 196 ? 61.097 -24.224 -73.983 1.00 59.44 196 SER A C 1
ATOM 1515 O O . SER A 1 196 ? 60.082 -23.499 -74.067 1.00 59.44 196 SER A O 1
#

Foldseek 3Di:
DDDDDPPVVVVVVVVVVVVVLVVVQVVLLVVLVVLLVLLVCCQQCVPPPGGPVCCLPPPPQFDVVLSVLLVVLVVVLVVLCCCQCVVCVPPVVDPCSVVVCPPSVVSSVVSNVSSLVSQLNRCCRPQNVSSNVSSVSNSSNVVSVVLVRAPPHPPPPPDPPPPPDPDPVNVVVVVVVVVVVVPPPPDPDPDDDDDD

Radius of gyration: 31.3 Å; chains: 1; bounding box: 85×58×96 Å

Sequence (196 aa):
MAPEPRVDTREERRQKRKAAAAWTRRKATLESLFWAALAIVVVVYGNGTRDLLSLMILDDRVNKLFTFFGLIN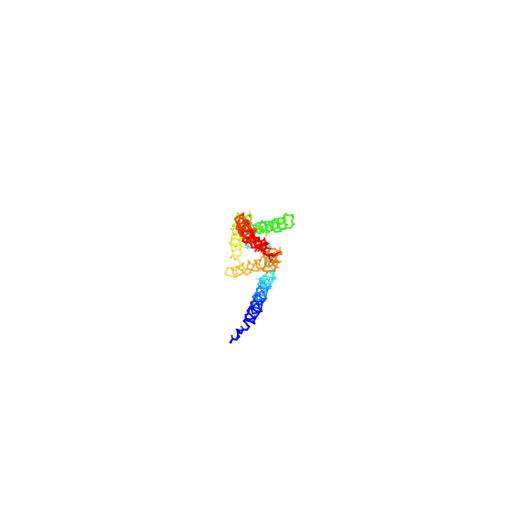MLFNGLLFLYVYGWLGYVCKVADPARSETLAVPVAAVTMLCSIVSFMIALWPVFSVLAVVQVMVVTYGAVSALAWVPGVGPLAPSRPKRAPRPSHRDYEDEAEAEAEGEGEGGSEGRDATKES

InterPro domains:
  IPR033579 Transmembrane protein 128 [PF20479] (26-148)
  IPR033579 Transmembrane protein 128 [PTHR31134] (13-150)

pLDDT: mean 71.55, std 11.86, range [43.28, 87.31]

Organism: NCBI:txid47281